Protein AF-0000000087191090 (afdb_homodimer)

Nearest PDB structures (foldseek):
  3u5w-assembly1_A-2  TM=8.317E-01  e=1.109E-07  Brucella abortus 2308
  3u0i-assembly1_A-2  TM=8.100E-01  e=1.633E-07  Brucella abortus 2308
  4ybn-assembly1_B  TM=7.519E-01  e=2.452E-06  Mycolicibacterium smegmatis MC2 155
  2fur-assembly1_B  TM=7.095E-01  e=5.620E-06  Thermoplasma acidophilum
  5bnc-assembly1_B  TM=7.449E-01  e=1.267E-03  Mycolicibacterium smegmatis MC2 155

Foldseek 3Di:
DFKDKDWDDQVVLVVVVQPFQKKKKWDDAPNDIDIDIFGWHQDPQWTKTFADDPPSVVVQQCVQHKIKIKDWDADPVQRWTKMKMFIFTKHWDDPPVVVVVRCVVDDTPDDDCRPTMMIGHRPDMIMMTIDDPDD/DFKDKDWDPQVVLVVVVQPFQKKKKWDDAPNDIDIDIFGWHQDPQWTKGFADDPPSVVVQQCVQHKIKIKDWDADPVQRWTKMKMFIFTKHWDDPPVVVVVRCVVDDTPDDDCRPTMMIGHRPDMIMMTIDDPDD

Structure (mmCIF, N/CA/C/O backbone):
data_AF-0000000087191090-model_v1
#
loop_
_entity.id
_entity.type
_entity.pdbx_description
1 polymer "Pyridoxamine 5'-phos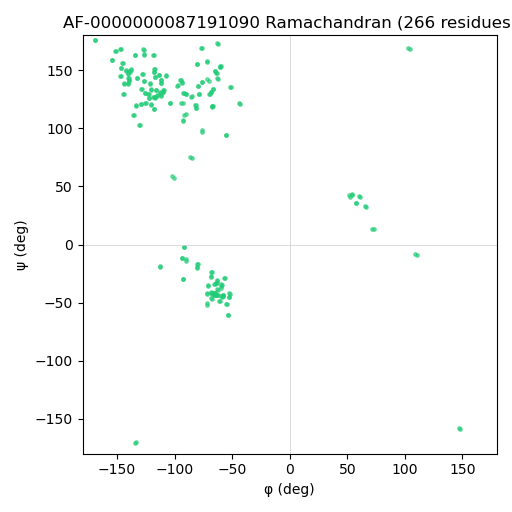phate oxidase family protein"
#
loop_
_atom_site.group_PDB
_atom_site.id
_atom_site.type_symbol
_atom_site.label_atom_id
_atom_site.label_alt_id
_atom_site.label_comp_id
_atom_site.label_asym_id
_atom_site.label_entity_id
_atom_site.label_seq_id
_atom_site.pdbx_PDB_ins_code
_atom_site.Cartn_x
_atom_site.Cartn_y
_atom_site.Cartn_z
_atom_site.occupancy
_atom_site.B_iso_or_equiv
_atom_site.auth_seq_id
_atom_site.auth_comp_id
_atom_site.auth_asym_id
_atom_site.auth_atom_id
_atom_site.pdbx_PDB_model_num
ATOM 1 N N . MET A 1 1 ? 13.25 8.172 22.516 1 76.19 1 MET A N 1
ATOM 2 C CA . MET A 1 1 ? 13.867 8.672 21.297 1 76.19 1 MET A CA 1
ATOM 3 C C . MET A 1 1 ? 13.039 8.289 20.078 1 76.19 1 MET A C 1
ATOM 5 O O . MET A 1 1 ? 12.383 7.246 20.062 1 76.19 1 MET A O 1
ATOM 9 N N . ALA A 1 2 ? 13.141 9.164 19.047 1 80.81 2 ALA A N 1
ATOM 10 C CA . ALA A 1 2 ? 12.375 8.875 17.828 1 80.81 2 ALA A CA 1
ATOM 11 C C . ALA A 1 2 ? 12.977 7.699 17.078 1 80.81 2 ALA A C 1
ATOM 13 O O . ALA A 1 2 ? 14.195 7.531 17.031 1 80.81 2 ALA A O 1
ATOM 14 N N . PRO A 1 3 ? 12.203 6.918 16.547 1 88.19 3 PRO A N 1
ATOM 15 C CA . PRO A 1 3 ? 12.703 5.773 15.789 1 88.19 3 PRO A CA 1
ATOM 16 C C . PRO A 1 3 ? 13.57 6.191 14.594 1 88.19 3 PRO A C 1
ATOM 18 O O . PRO A 1 3 ? 13.445 7.316 14.109 1 88.19 3 PRO A O 1
ATOM 21 N N . ILE A 1 4 ? 14.445 5.289 14.273 1 89.62 4 ILE A N 1
ATOM 22 C CA . ILE A 1 4 ? 15.258 5.488 13.078 1 89.62 4 ILE A CA 1
ATOM 23 C C . ILE A 1 4 ? 14.984 4.371 12.07 1 89.62 4 ILE A C 1
ATOM 25 O O . ILE A 1 4 ? 14.438 3.326 12.43 1 89.62 4 ILE A O 1
ATOM 29 N N . THR A 1 5 ? 15.391 4.621 10.828 1 92.94 5 THR A N 1
ATOM 30 C CA . THR A 1 5 ? 15.242 3.615 9.781 1 92.94 5 THR A CA 1
ATOM 31 C C . THR A 1 5 ? 16.609 3.09 9.344 1 92.94 5 THR A C 1
ATOM 33 O O . THR A 1 5 ? 17.578 3.854 9.25 1 92.94 5 THR A O 1
ATOM 36 N N . GLU A 1 6 ? 16.641 1.821 9.148 1 95.56 6 GLU A N 1
ATOM 37 C CA . GLU A 1 6 ? 17.844 1.167 8.641 1 95.56 6 GLU A CA 1
ATOM 38 C C . GLU A 1 6 ? 17.547 0.339 7.398 1 95.56 6 GLU A C 1
ATOM 40 O O . GLU A 1 6 ? 16.609 -0.459 7.391 1 95.56 6 GLU A O 1
ATOM 45 N N . PRO A 1 7 ? 18.406 0.599 6.379 1 97.31 7 PRO A N 1
ATOM 46 C CA . PRO A 1 7 ? 18.188 -0.213 5.184 1 97.31 7 PRO A CA 1
ATOM 47 C C . PRO A 1 7 ? 18.391 -1.704 5.43 1 97.31 7 PRO A C 1
ATOM 49 O O . PRO A 1 7 ? 19.281 -2.084 6.203 1 97.31 7 PRO A O 1
ATOM 52 N N . LEU A 1 8 ? 17.594 -2.477 4.812 1 98.31 8 LEU A N 1
ATOM 53 C CA . LEU A 1 8 ? 17.75 -3.926 4.863 1 98.31 8 LEU A CA 1
ATOM 54 C C . LEU A 1 8 ? 18.5 -4.438 3.637 1 98.31 8 LEU A C 1
ATOM 56 O O . LEU A 1 8 ? 18.219 -4.016 2.512 1 98.31 8 LEU A O 1
ATOM 60 N N . PRO A 1 9 ? 19.438 -5.375 3.875 1 98.19 9 PRO A N 1
ATOM 61 C CA . PRO A 1 9 ? 19.984 -6.055 2.701 1 98.19 9 PRO A CA 1
ATOM 62 C C . PRO A 1 9 ? 18.922 -6.809 1.902 1 98.19 9 PRO A C 1
ATOM 64 O O . PRO A 1 9 ? 17.953 -7.305 2.475 1 98.19 9 PRO A O 1
ATOM 67 N N . ARG A 1 10 ? 19.219 -6.945 0.618 1 98.06 10 ARG A N 1
ATOM 68 C CA . ARG A 1 10 ? 18.266 -7.559 -0.3 1 98.06 10 ARG A CA 1
ATOM 69 C C . ARG A 1 10 ? 17.812 -8.922 0.215 1 98.06 10 ARG A C 1
ATOM 71 O O . ARG A 1 10 ? 16.625 -9.219 0.228 1 98.06 10 ARG A O 1
ATOM 78 N N . GLN A 1 11 ? 18.719 -9.75 0.673 1 97.75 11 GLN A N 1
ATOM 79 C CA . GLN A 1 11 ? 18.391 -11.109 1.11 1 97.75 11 GLN A CA 1
ATOM 80 C C . GLN A 1 11 ? 17.484 -11.078 2.334 1 97.75 11 GLN A C 1
ATOM 82 O O . GLN A 1 11 ? 16.531 -11.859 2.42 1 97.75 11 GLN A O 1
ATOM 87 N N . GLU A 1 12 ? 17.781 -10.227 3.244 1 98.38 12 GLU A N 1
ATOM 88 C CA . GLU A 1 12 ? 16.938 -10.094 4.43 1 98.38 12 GLU A CA 1
ATOM 89 C C . GLU A 1 12 ? 15.555 -9.555 4.066 1 98.38 12 GLU A C 1
ATOM 91 O O . GLU A 1 12 ? 14.539 -10.023 4.594 1 98.38 12 GLU A O 1
ATOM 96 N N . ALA A 1 13 ? 15.531 -8.555 3.162 1 98.69 13 ALA A N 1
ATOM 97 C CA . ALA A 1 13 ? 14.266 -7.992 2.697 1 98.69 13 ALA A CA 1
ATOM 98 C C . ALA A 1 13 ? 13.383 -9.07 2.076 1 98.69 13 ALA A C 1
ATOM 100 O O . ALA A 1 13 ? 12.195 -9.172 2.396 1 98.69 13 ALA A O 1
ATOM 101 N N . LEU A 1 14 ? 13.977 -9.906 1.283 1 98.56 14 LEU A N 1
ATOM 102 C CA . LEU A 1 14 ? 13.219 -10.945 0.598 1 98.56 14 LEU A CA 1
ATOM 103 C C . LEU A 1 14 ? 12.758 -12.016 1.58 1 98.56 14 LEU A C 1
ATOM 105 O O . LEU A 1 14 ? 11.688 -12.594 1.416 1 98.56 14 LEU A O 1
ATOM 109 N N . ALA A 1 15 ? 13.57 -12.328 2.598 1 98.5 15 ALA A N 1
ATOM 110 C CA . ALA A 1 15 ? 13.164 -13.281 3.627 1 98.5 15 ALA A CA 1
ATOM 111 C C . ALA A 1 15 ? 11.945 -12.773 4.395 1 98.5 15 ALA A C 1
ATOM 113 O O . ALA A 1 15 ? 11.023 -13.539 4.684 1 98.5 15 ALA A O 1
ATOM 114 N N . LEU A 1 16 ? 11.953 -11.5 4.738 1 98.62 16 LEU A N 1
ATOM 115 C CA . LEU A 1 16 ? 10.82 -10.891 5.422 1 98.62 16 LEU A CA 1
ATOM 116 C C . LEU A 1 16 ? 9.578 -10.906 4.539 1 98.62 16 LEU A C 1
ATOM 118 O O . LEU A 1 16 ? 8.484 -11.242 5.004 1 98.62 16 LEU A O 1
ATOM 122 N N . LEU A 1 17 ? 9.766 -10.562 3.262 1 98.56 17 LEU A N 1
ATOM 123 C CA . LEU A 1 17 ? 8.664 -10.609 2.312 1 98.56 17 LEU A CA 1
ATOM 124 C C . LEU A 1 17 ? 8.086 -12.023 2.219 1 98.56 17 LEU A C 1
ATOM 126 O O . LEU A 1 17 ? 6.863 -12.195 2.199 1 98.56 17 LEU A O 1
ATOM 130 N N . LYS A 1 18 ? 8.945 -12.969 2.139 1 97.88 18 LYS A N 1
ATOM 131 C CA . LYS A 1 18 ? 8.523 -14.359 2.049 1 97.88 18 LYS A CA 1
ATOM 132 C C . LYS A 1 18 ? 7.688 -14.766 3.26 1 97.88 18 LYS A C 1
ATOM 134 O O . LYS A 1 18 ? 6.742 -15.547 3.137 1 97.88 18 LYS A O 1
ATOM 139 N N . GLY A 1 19 ? 8 -14.234 4.344 1 97.31 19 GLY A N 1
ATOM 140 C CA . GLY A 1 19 ? 7.301 -14.57 5.574 1 97.31 19 GLY A CA 1
ATOM 141 C C . GLY A 1 19 ? 5.977 -13.844 5.727 1 97.31 19 GLY A C 1
ATOM 142 O O . GLY A 1 19 ? 5.125 -14.258 6.516 1 97.31 19 GLY A O 1
ATOM 143 N N . ALA A 1 20 ? 5.852 -12.773 4.992 1 96.62 20 ALA A N 1
ATOM 144 C CA . ALA A 1 20 ? 4.602 -12.023 5.047 1 96.62 20 ALA A CA 1
ATOM 145 C C . ALA A 1 20 ? 3.5 -12.734 4.262 1 96.62 20 ALA A C 1
ATOM 147 O O . ALA A 1 20 ? 3.758 -13.312 3.203 1 96.62 20 ALA A O 1
ATOM 148 N N . GLN A 1 21 ? 2.268 -12.773 4.738 1 93.56 21 GLN A N 1
ATOM 149 C CA . GLN A 1 21 ? 1.174 -13.461 4.055 1 93.56 21 GLN A CA 1
ATOM 150 C C . GLN A 1 21 ? 0.41 -12.508 3.143 1 93.56 21 GLN A C 1
ATOM 152 O O . GLN A 1 21 ? -0.172 -12.93 2.141 1 93.56 21 GLN A O 1
ATOM 157 N N . ILE A 1 22 ? 0.388 -11.25 3.525 1 96.94 22 ILE A N 1
ATOM 158 C CA . ILE A 1 22 ? -0.34 -10.234 2.768 1 96.94 22 ILE A CA 1
ATOM 159 C C . ILE A 1 22 ? 0.595 -9.078 2.428 1 96.94 22 ILE A C 1
ATOM 161 O O . ILE A 1 22 ? 1.49 -8.742 3.207 1 96.94 22 ILE A O 1
ATOM 165 N N . GLY A 1 23 ? 0.478 -8.539 1.265 1 98 23 GLY A N 1
ATOM 166 C CA . GLY A 1 23 ? 1.072 -7.289 0.823 1 98 23 GLY A CA 1
ATOM 167 C C . GLY A 1 23 ? 0.097 -6.395 0.082 1 98 23 GLY A C 1
ATOM 168 O O . GLY A 1 23 ? -1.116 -6.605 0.141 1 98 23 GLY A O 1
ATOM 169 N N . ARG A 1 24 ? 0.595 -5.395 -0.473 1 98.5 24 ARG A N 1
ATOM 170 C CA . ARG A 1 24 ? -0.19 -4.465 -1.279 1 98.5 24 ARG A CA 1
ATOM 171 C C . ARG A 1 24 ? 0.406 -4.312 -2.676 1 98.5 24 ARG A C 1
ATOM 173 O O . ARG A 1 24 ? 1.569 -3.934 -2.822 1 98.5 24 ARG A O 1
ATOM 180 N N . LEU A 1 25 ? -0.41 -4.617 -3.588 1 98.75 25 LEU A N 1
ATOM 181 C CA . LEU A 1 25 ? -0.056 -4.492 -5 1 98.75 25 LEU A CA 1
ATOM 182 C C . LEU A 1 25 ? -0.415 -3.109 -5.527 1 98.75 25 LEU A C 1
ATOM 184 O O . LEU A 1 25 ? -1.535 -2.635 -5.328 1 98.75 25 LEU A O 1
ATOM 188 N N . VAL A 1 26 ? 0.547 -2.479 -6.172 1 98.81 26 VAL A N 1
ATOM 189 C CA . VAL A 1 26 ? 0.37 -1.141 -6.727 1 98.81 26 VAL A CA 1
ATOM 190 C C . VAL A 1 26 ? 0.553 -1.182 -8.242 1 98.81 26 VAL A C 1
ATOM 192 O O . VAL A 1 26 ? 1.563 -1.687 -8.734 1 98.81 26 VAL A O 1
ATOM 195 N N . PHE A 1 27 ? -0.388 -0.681 -8.938 1 98 27 PHE A N 1
ATOM 196 C CA . PHE A 1 27 ? -0.335 -0.625 -10.398 1 98 27 PHE A CA 1
ATOM 197 C C . PHE A 1 27 ? -1.145 0.555 -10.922 1 98 27 PHE A C 1
ATOM 199 O O . PHE A 1 27 ? -1.827 1.237 -10.156 1 98 27 PHE A O 1
ATOM 206 N N . SER A 1 28 ? -0.952 0.855 -12.148 1 96.5 28 SER A N 1
ATOM 207 C CA . SER A 1 28 ? -1.739 1.897 -12.805 1 96.5 28 SER A CA 1
ATOM 208 C C . SER A 1 28 ? -2.965 1.312 -13.492 1 96.5 28 SER A C 1
ATOM 210 O O . SER A 1 28 ? -2.877 0.271 -14.148 1 96.5 28 SER A O 1
ATOM 212 N N . HIS A 1 29 ? -4.062 1.935 -13.203 1 93.88 29 HIS A N 1
ATOM 213 C CA . HIS A 1 29 ? -5.316 1.567 -13.852 1 93.88 29 HIS A CA 1
ATOM 214 C C . HIS A 1 29 ? -6.074 2.803 -14.328 1 93.88 29 HIS A C 1
ATOM 216 O O . HIS A 1 29 ? -6.441 3.658 -13.516 1 93.88 29 HIS A O 1
ATOM 222 N N . GLN A 1 30 ? -6.289 2.854 -15.641 1 93.31 30 GLN A N 1
ATOM 223 C CA . GLN A 1 30 ? -6.961 3.994 -16.25 1 93.31 30 GLN A CA 1
ATOM 224 C C . GLN A 1 30 ? -6.297 5.309 -15.852 1 93.31 30 GLN A C 1
ATOM 226 O O . GLN A 1 30 ? -6.977 6.25 -15.438 1 93.31 30 GLN A O 1
ATOM 231 N N . ALA A 1 31 ? -4.996 5.332 -15.82 1 91.38 31 ALA A N 1
ATOM 232 C CA . ALA A 1 31 ? -4.141 6.496 -15.602 1 91.38 31 ALA A CA 1
ATOM 233 C C . ALA A 1 31 ? -4.191 6.941 -14.141 1 91.38 31 ALA A C 1
ATOM 235 O O . ALA A 1 31 ? -3.766 8.047 -13.812 1 91.38 31 ALA A O 1
ATOM 236 N N . LEU A 1 32 ? -4.734 6.109 -13.281 1 95 32 LEU A N 1
ATOM 237 C CA . LEU A 1 32 ? -4.773 6.383 -11.852 1 95 32 LEU A CA 1
ATOM 238 C C . LEU A 1 32 ? -3.99 5.336 -11.07 1 95 32 LEU A C 1
ATOM 240 O O . LEU A 1 32 ? -3.865 4.191 -11.516 1 95 32 LEU A O 1
ATOM 244 N N . PRO A 1 33 ? -3.396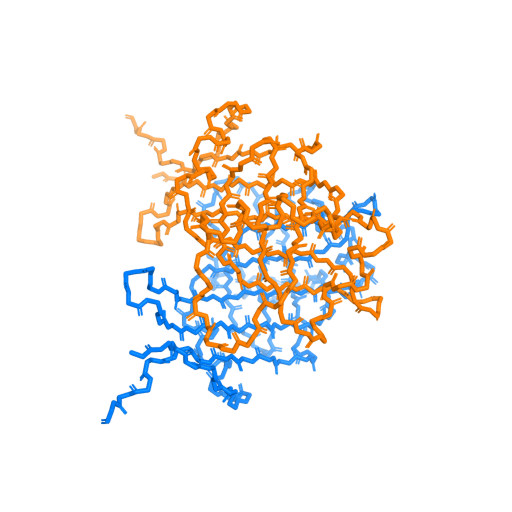 5.789 -9.914 1 97.44 33 PRO A N 1
ATOM 245 C CA . PRO A 1 33 ? -2.789 4.762 -9.07 1 97.44 33 PRO A CA 1
ATOM 246 C C . PRO A 1 33 ? -3.824 3.836 -8.438 1 97.44 33 PRO A C 1
ATOM 248 O O . PRO A 1 33 ? -4.863 4.297 -7.961 1 97.44 33 PRO A O 1
ATOM 251 N N . ALA A 1 34 ? -3.613 2.588 -8.539 1 97 34 ALA A N 1
ATOM 252 C CA . ALA A 1 34 ? -4.434 1.572 -7.887 1 97 34 ALA A CA 1
ATOM 253 C C . ALA A 1 34 ? -3.619 0.774 -6.875 1 97 34 ALA A C 1
ATOM 255 O O . ALA A 1 34 ? -2.42 0.553 -7.07 1 97 34 ALA A O 1
ATOM 256 N N . ILE A 1 35 ? -4.227 0.403 -5.809 1 98.38 35 ILE A N 1
ATOM 257 C CA . ILE A 1 35 ? -3.6 -0.397 -4.762 1 98.38 35 ILE A CA 1
ATOM 258 C C . ILE A 1 35 ? -4.598 -1.424 -4.23 1 98.38 35 ILE A C 1
ATOM 260 O O . ILE A 1 35 ? -5.773 -1.113 -4.039 1 98.38 35 ILE A O 1
ATOM 264 N N . ARG A 1 36 ? -4.102 -2.629 -4 1 95.75 36 ARG A N 1
ATOM 265 C CA . ARG A 1 36 ? -4.938 -3.715 -3.496 1 95.75 36 ARG A CA 1
ATOM 266 C C . ARG A 1 36 ? -4.152 -4.609 -2.541 1 95.75 36 ARG A C 1
ATOM 268 O O . ARG A 1 36 ? -3.061 -5.074 -2.875 1 95.75 36 ARG A O 1
ATOM 275 N N . PRO A 1 37 ? -4.742 -4.844 -1.368 1 96.88 37 PRO A N 1
ATOM 276 C CA . PRO A 1 37 ? -4.176 -5.93 -0.569 1 96.88 37 PRO A CA 1
ATOM 277 C C . PRO A 1 37 ? -4.375 -7.301 -1.211 1 96.88 37 PRO A C 1
ATOM 279 O O . PRO A 1 37 ? -5.465 -7.602 -1.701 1 96.88 37 PRO A O 1
ATOM 282 N N . VAL A 1 38 ? -3.377 -8.078 -1.251 1 96.44 38 VAL A N 1
ATOM 283 C CA . VAL A 1 38 ? -3.471 -9.422 -1.812 1 96.44 38 VAL A CA 1
ATOM 284 C C . VAL A 1 38 ? -2.525 -10.359 -1.062 1 96.44 38 VAL A C 1
ATOM 286 O O . VAL A 1 38 ? -1.462 -9.938 -0.601 1 96.44 38 VAL A O 1
ATOM 289 N N . ASN A 1 39 ? -2.959 -11.602 -0.901 1 96.75 39 ASN A N 1
ATOM 290 C CA . ASN A 1 39 ? -1.995 -12.578 -0.406 1 96.75 39 ASN A CA 1
ATOM 291 C C . ASN A 1 39 ? -1.088 -13.086 -1.523 1 96.75 39 ASN A C 1
ATOM 293 O O . ASN A 1 39 ? -1.449 -13.023 -2.699 1 96.75 39 ASN A O 1
ATOM 297 N N . HIS A 1 40 ? 0.028 -13.516 -1.117 1 98.12 40 HIS A N 1
ATOM 298 C CA . HIS A 1 40 ? 1.05 -13.875 -2.092 1 98.12 40 HIS A CA 1
ATOM 299 C C . HIS A 1 40 ? 1.899 -15.039 -1.592 1 98.12 40 HIS A C 1
ATOM 301 O O . HIS A 1 40 ? 1.829 -15.406 -0.416 1 98.12 40 HIS A O 1
ATOM 307 N N . VAL A 1 41 ? 2.691 -15.609 -2.49 1 98 41 VAL A N 1
ATOM 308 C CA . VAL A 1 41 ? 3.832 -16.453 -2.158 1 98 41 VAL A CA 1
ATOM 309 C C . VAL A 1 41 ? 5.047 -16.031 -2.979 1 98 41 VAL A C 1
ATOM 311 O O . VAL A 1 41 ? 4.902 -15.484 -4.078 1 98 41 VAL A O 1
ATOM 314 N N . LEU A 1 42 ? 6.188 -16.078 -2.41 1 98.25 42 LEU A N 1
ATOM 315 C CA . LEU A 1 42 ? 7.445 -15.93 -3.135 1 98.25 42 LEU A CA 1
ATOM 316 C C . LEU A 1 42 ? 7.973 -17.281 -3.605 1 98.25 42 LEU A C 1
ATOM 318 O O . LEU A 1 42 ? 8.336 -18.125 -2.787 1 98.25 42 LEU A O 1
ATOM 322 N N . MET A 1 43 ? 7.965 -17.469 -4.902 1 96.94 43 MET A N 1
ATOM 323 C CA . MET A 1 43 ? 8.391 -18.719 -5.52 1 96.94 43 MET A CA 1
ATOM 324 C C . MET A 1 43 ? 9.102 -18.453 -6.84 1 96.94 43 MET A C 1
ATOM 326 O O . MET A 1 43 ? 8.672 -17.609 -7.629 1 96.94 43 MET A O 1
ATOM 330 N N . ASP A 1 44 ? 10.242 -19.219 -7.105 1 96.75 44 ASP A N 1
ATOM 331 C CA . ASP A 1 44 ? 10.984 -19.109 -8.359 1 96.75 44 ASP A CA 1
ATOM 332 C C . ASP A 1 44 ? 11.453 -17.672 -8.594 1 96.75 44 ASP A C 1
ATOM 334 O O . ASP A 1 44 ? 11.336 -17.156 -9.703 1 96.75 44 ASP A O 1
ATOM 338 N N . ASP A 1 45 ? 11.812 -17 -7.562 1 97.06 45 ASP A N 1
ATOM 339 C CA . ASP A 1 45 ? 12.336 -15.633 -7.594 1 97.06 45 ASP A CA 1
ATOM 340 C C . ASP A 1 45 ? 11.305 -14.672 -8.188 1 97.06 45 ASP A C 1
ATOM 342 O O . ASP A 1 45 ? 11.641 -13.85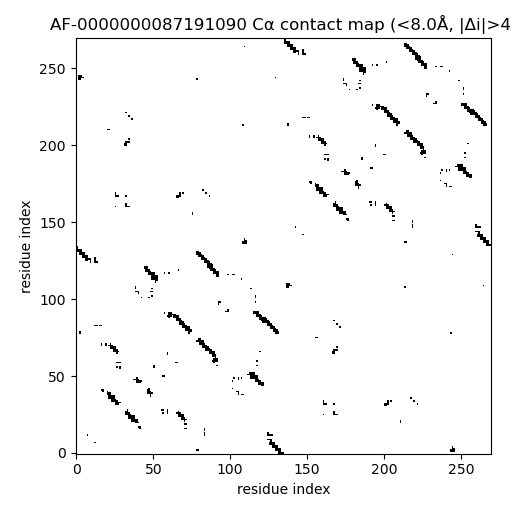2 -9.055 1 97.06 45 ASP A O 1
ATOM 346 N N . ARG A 1 46 ? 10.086 -14.914 -7.77 1 98.5 46 ARG A N 1
ATOM 347 C CA . ARG A 1 46 ? 8.969 -14.062 -8.164 1 98.5 46 ARG A CA 1
ATOM 348 C C . ARG A 1 46 ? 7.934 -13.953 -7.051 1 98.5 46 ARG A C 1
ATOM 350 O O . ARG A 1 46 ? 7.844 -14.836 -6.195 1 98.5 46 ARG A O 1
ATOM 357 N N . ILE A 1 47 ? 7.277 -12.859 -7.074 1 98.88 47 ILE A N 1
ATOM 358 C CA . ILE A 1 47 ? 6.055 -12.773 -6.285 1 98.88 47 ILE A CA 1
ATOM 359 C C . ILE A 1 47 ? 4.883 -13.328 -7.09 1 98.88 47 ILE A C 1
ATOM 361 O O . ILE A 1 47 ? 4.648 -12.922 -8.227 1 98.88 47 ILE A O 1
ATOM 365 N N . ILE A 1 48 ? 4.176 -14.258 -6.488 1 98.69 48 ILE A N 1
ATOM 366 C CA . ILE A 1 48 ? 3.021 -14.867 -7.145 1 98.69 48 ILE A CA 1
ATOM 367 C C . ILE A 1 48 ? 1.739 -14.414 -6.453 1 98.69 48 ILE A C 1
ATOM 369 O O . ILE A 1 48 ? 1.629 -14.484 -5.227 1 98.69 48 ILE A O 1
ATOM 373 N N . ILE A 1 49 ? 0.754 -13.961 -7.309 1 98.25 49 ILE A N 1
ATOM 374 C CA . ILE A 1 49 ? -0.574 -13.609 -6.812 1 98.25 49 ILE A CA 1
ATOM 375 C C . ILE A 1 49 ? -1.64 -14.219 -7.723 1 98.25 49 ILE A C 1
ATOM 377 O O . ILE A 1 49 ? -1.339 -14.664 -8.836 1 98.25 49 ILE A O 1
ATOM 381 N N . ARG A 1 50 ? -2.822 -14.242 -7.156 1 97.19 50 ARG A N 1
ATOM 382 C CA . ARG A 1 50 ? -3.949 -14.711 -7.957 1 97.19 50 ARG A CA 1
ATOM 383 C C . ARG A 1 50 ? -4.988 -13.609 -8.133 1 97.19 50 ARG A C 1
ATOM 385 O O . ARG A 1 50 ? -5.094 -12.703 -7.301 1 97.19 50 ARG A O 1
ATOM 392 N N . ALA A 1 51 ? -5.691 -13.664 -9.227 1 96.12 51 ALA A N 1
ATOM 393 C CA . ALA A 1 51 ? -6.684 -12.641 -9.555 1 96.12 51 ALA A CA 1
ATOM 394 C C . ALA A 1 51 ? -7.926 -13.266 -10.18 1 96.12 51 ALA A C 1
ATOM 396 O O . ALA A 1 51 ? -7.84 -14.305 -10.844 1 96.12 51 ALA A O 1
ATOM 397 N N . HIS A 1 52 ? -9.062 -12.648 -9.898 1 94.25 52 HIS A N 1
ATOM 398 C CA . HIS A 1 52 ? -10.289 -13.062 -10.57 1 94.25 52 HIS A CA 1
ATOM 399 C C . HIS A 1 52 ? -10.336 -12.539 -12 1 94.25 52 HIS A C 1
ATOM 401 O O . HIS A 1 52 ? -9.586 -11.625 -12.359 1 94.25 52 HIS A O 1
ATOM 407 N N . THR A 1 53 ? -11.406 -13.188 -12.609 1 92.5 53 THR A N 1
ATOM 408 C CA . THR A 1 53 ? -11.648 -12.719 -13.969 1 92.5 53 THR A CA 1
ATOM 409 C C . THR A 1 53 ? -12.141 -11.273 -13.961 1 92.5 53 THR A C 1
ATOM 411 O O . THR A 1 53 ? -13.031 -10.922 -13.188 1 92.5 53 THR A O 1
ATOM 414 N N . GLY A 1 54 ? -11.57 -10.328 -14.484 1 92.88 54 GLY A N 1
ATOM 415 C CA . GLY A 1 54 ? -11.984 -8.938 -14.555 1 92.88 54 GLY A CA 1
ATOM 416 C C . GLY A 1 54 ? -11.117 -8.016 -13.719 1 92.88 54 GLY A C 1
ATOM 417 O O . GLY A 1 54 ? -11.336 -6.805 -13.688 1 92.88 54 GLY A O 1
ATOM 418 N N . ALA A 1 55 ? -10.305 -8.711 -12.977 1 94.88 55 ALA A N 1
ATOM 419 C CA . ALA A 1 55 ? -9.43 -7.895 -12.141 1 94.88 55 ALA A CA 1
ATOM 420 C C . ALA A 1 55 ? -8.711 -6.832 -12.969 1 94.88 55 ALA A C 1
ATOM 422 O O . ALA A 1 55 ? -8.195 -7.121 -14.047 1 94.88 55 ALA A O 1
ATOM 423 N N . ALA A 1 56 ? -8.711 -5.621 -12.398 1 95.25 56 ALA A N 1
ATOM 424 C CA . ALA A 1 56 ? -8.078 -4.48 -13.055 1 95.25 56 ALA A CA 1
ATOM 425 C C . ALA A 1 56 ? -6.609 -4.773 -13.359 1 95.25 56 ALA A C 1
ATOM 427 O O . ALA A 1 56 ? -6.055 -4.258 -14.336 1 95.25 56 ALA A O 1
ATOM 428 N N . LEU A 1 57 ? -5.957 -5.621 -12.562 1 96.19 57 LEU A N 1
ATOM 429 C CA . LEU A 1 57 ? -4.539 -5.93 -12.68 1 96.19 57 LEU A CA 1
ATOM 430 C C . LEU A 1 57 ? -4.254 -6.711 -13.953 1 96.19 57 LEU A C 1
ATOM 432 O O . LEU A 1 57 ? -3.115 -6.754 -14.422 1 96.19 57 LEU A O 1
ATOM 436 N N . LEU A 1 58 ? -5.199 -7.41 -14.539 1 96.75 58 LEU A N 1
ATOM 437 C CA . LEU A 1 58 ? -4.938 -8.312 -15.656 1 96.75 58 LEU A CA 1
ATOM 438 C C . LEU A 1 58 ? -4.449 -7.547 -16.875 1 96.75 58 LEU A C 1
ATOM 440 O O . LEU A 1 58 ? -3.562 -8.016 -17.594 1 96.75 58 LEU A O 1
ATOM 444 N N . GLY A 1 59 ? -5.07 -6.395 -17.141 1 95.69 59 GLY A N 1
ATOM 445 C CA . GLY A 1 59 ? -4.582 -5.562 -18.234 1 95.69 59 GLY A CA 1
ATOM 446 C C . GLY A 1 59 ? -3.104 -5.246 -18.125 1 95.69 59 GLY A C 1
ATOM 447 O O . GLY A 1 59 ? -2.311 -5.648 -18.969 1 95.69 59 GLY A O 1
ATOM 448 N N . PRO A 1 60 ? -2.758 -4.598 -17.062 1 95.94 60 PRO A N 1
ATOM 449 C CA . PRO A 1 60 ? -1.336 -4.32 -16.844 1 95.94 60 PRO A CA 1
ATOM 450 C C . PRO A 1 60 ? -0.468 -5.574 -16.938 1 95.94 60 PRO A C 1
ATOM 452 O O . PRO A 1 60 ? 0.641 -5.52 -17.484 1 95.94 60 PRO A O 1
ATOM 455 N N . ALA A 1 61 ? -0.884 -6.672 -16.391 1 96.5 61 ALA A N 1
ATOM 456 C CA . ALA A 1 61 ? -0.106 -7.906 -16.422 1 96.5 61 ALA A CA 1
ATOM 457 C C . ALA A 1 61 ? 0.09 -8.406 -17.844 1 96.5 61 ALA A C 1
ATOM 459 O O . ALA A 1 61 ? 1.146 -8.945 -18.188 1 96.5 61 ALA A O 1
ATOM 460 N N . ARG A 1 62 ? -0.936 -8.266 -18.656 1 95.56 62 ARG A N 1
ATOM 461 C CA . ARG A 1 62 ? -0.828 -8.664 -20.062 1 95.56 62 ARG A CA 1
ATOM 462 C C . ARG A 1 62 ? 0.212 -7.824 -20.781 1 95.56 62 ARG A C 1
ATOM 464 O O . ARG A 1 62 ? 0.904 -8.32 -21.688 1 95.56 62 ARG A O 1
ATOM 471 N N . ASP A 1 63 ? 0.372 -6.629 -20.375 1 95.25 63 ASP A N 1
ATOM 472 C CA . ASP A 1 63 ? 1.258 -5.688 -21.047 1 95.25 63 ASP A CA 1
ATOM 473 C C . ASP A 1 63 ? 2.664 -5.73 -20.453 1 95.25 63 ASP A C 1
ATOM 475 O O . ASP A 1 63 ? 3.568 -5.047 -20.938 1 95.25 63 ASP A O 1
ATOM 479 N N . GLY A 1 64 ? 2.84 -6.512 -19.484 1 97.31 64 GLY A N 1
ATOM 480 C CA . GLY A 1 64 ? 4.125 -6.516 -18.797 1 97.31 64 GLY A CA 1
ATOM 481 C C . GLY A 1 64 ? 4.422 -5.223 -18.078 1 97.31 64 GLY A C 1
ATOM 482 O O . GLY A 1 64 ? 5.566 -4.762 -18.047 1 97.31 64 GLY A O 1
ATOM 483 N N . ALA A 1 65 ? 3.381 -4.605 -17.578 1 97.56 65 ALA A N 1
ATOM 484 C CA . ALA A 1 65 ? 3.541 -3.314 -16.922 1 97.56 65 ALA A CA 1
ATOM 485 C C . ALA A 1 65 ? 4.379 -3.449 -15.648 1 97.56 65 ALA A C 1
ATOM 487 O O . ALA A 1 65 ? 4.359 -4.496 -14.992 1 97.56 65 ALA A O 1
ATOM 488 N N . VAL A 1 66 ? 5.117 -2.344 -15.336 1 98.31 66 VAL A N 1
ATOM 489 C CA . VAL A 1 66 ? 5.863 -2.301 -14.086 1 98.31 66 VAL A CA 1
ATOM 490 C C . VAL A 1 66 ? 4.918 -1.982 -12.93 1 98.31 66 VAL A C 1
ATOM 492 O O . VAL A 1 66 ? 4.113 -1.049 -13.016 1 98.31 66 VAL A O 1
ATOM 495 N N . VAL A 1 67 ? 4.984 -2.801 -11.875 1 98.69 67 VAL A N 1
ATOM 496 C CA . VAL A 1 67 ? 4.156 -2.646 -10.688 1 98.69 67 VAL A CA 1
ATOM 497 C C . VAL A 1 67 ? 5.043 -2.6 -9.445 1 98.69 67 VAL A C 1
ATOM 499 O O . VAL A 1 67 ? 6.242 -2.879 -9.516 1 98.69 67 VAL A O 1
ATOM 502 N N . ALA A 1 68 ? 4.527 -2.145 -8.344 1 98.88 68 ALA A N 1
ATOM 503 C CA . ALA A 1 68 ? 5.172 -2.225 -7.035 1 98.88 68 ALA A CA 1
ATOM 504 C C . ALA A 1 68 ? 4.398 -3.148 -6.098 1 98.88 68 ALA A C 1
ATOM 506 O O . ALA A 1 68 ? 3.188 -3.322 -6.25 1 98.88 68 ALA A O 1
ATOM 507 N N . TYR A 1 69 ? 5.035 -3.826 -5.262 1 98.94 69 TYR A N 1
ATOM 508 C CA . TYR A 1 69 ? 4.48 -4.695 -4.23 1 98.94 69 TYR A CA 1
ATOM 509 C C . TYR A 1 69 ? 5.09 -4.383 -2.869 1 98.94 69 TYR A C 1
ATOM 511 O O . TYR A 1 69 ? 6.312 -4.418 -2.707 1 98.94 69 TYR A O 1
ATOM 519 N N . GLU A 1 70 ? 4.316 -4.027 -1.917 1 98.88 70 GLU A N 1
ATOM 520 C CA . GLU A 1 70 ? 4.777 -3.639 -0.588 1 98.88 70 GLU A CA 1
ATOM 521 C C . GLU A 1 70 ? 4.27 -4.605 0.477 1 98.88 70 GLU A C 1
ATOM 523 O O . GLU A 1 70 ? 3.107 -5.016 0.451 1 98.88 70 GLU A O 1
ATOM 528 N N . ALA A 1 71 ? 5.07 -5.051 1.339 1 98.69 71 ALA A N 1
ATOM 529 C CA . ALA A 1 71 ? 4.727 -5.789 2.551 1 98.69 71 ALA A CA 1
ATOM 530 C C . ALA A 1 71 ? 5.371 -5.156 3.779 1 98.69 71 ALA A C 1
ATOM 532 O O . ALA A 1 71 ? 6.465 -4.59 3.693 1 98.69 71 ALA A O 1
ATOM 533 N N . ASP A 1 72 ? 4.664 -5.238 4.902 1 98.19 72 ASP A N 1
ATOM 534 C CA . ASP A 1 72 ? 5.211 -4.652 6.121 1 98.19 72 ASP A CA 1
ATOM 535 C C . ASP A 1 72 ? 4.652 -5.344 7.359 1 98.19 72 ASP A C 1
ATOM 537 O O . ASP A 1 72 ? 3.705 -6.129 7.266 1 98.19 72 ASP A O 1
ATOM 541 N N . GLU A 1 73 ? 5.305 -5.238 8.398 1 97.38 73 GLU A N 1
ATOM 542 C CA . GLU A 1 73 ? 4.848 -5.477 9.766 1 97.38 73 GLU A CA 1
ATOM 543 C C . GLU A 1 73 ? 5.219 -4.316 10.68 1 97.38 73 GLU A C 1
ATOM 545 O O . GLU A 1 73 ? 6.379 -4.176 11.07 1 97.38 73 GLU A O 1
ATOM 550 N N . LEU A 1 74 ? 4.203 -3.49 10.969 1 96.12 74 LEU A N 1
ATOM 551 C CA . LEU A 1 74 ? 4.422 -2.262 11.719 1 96.12 74 LEU A CA 1
ATOM 552 C C . LEU A 1 74 ? 3.67 -2.293 13.047 1 96.12 74 LEU A C 1
ATOM 554 O O . LEU A 1 74 ? 2.492 -2.658 13.086 1 96.12 74 LEU A O 1
ATOM 558 N N . ASP A 1 75 ? 4.367 -2.068 14.102 1 95.06 75 ASP A N 1
ATOM 559 C CA . ASP A 1 75 ? 3.789 -1.973 15.438 1 95.06 75 ASP A CA 1
ATOM 560 C C . ASP A 1 75 ? 3.453 -0.524 15.789 1 95.06 75 ASP A C 1
ATOM 562 O O . ASP A 1 75 ? 4.344 0.271 16.094 1 95.06 75 ASP A O 1
ATOM 566 N N . ASN A 1 76 ? 2.201 -0.249 15.789 1 91.75 76 ASN A N 1
ATOM 567 C CA . ASN A 1 76 ? 1.746 1.124 15.984 1 91.75 76 ASN A CA 1
ATOM 568 C C . ASN A 1 76 ? 2.088 1.634 17.375 1 91.75 76 ASN A C 1
ATOM 570 O O . ASN A 1 76 ? 2.352 2.822 17.562 1 91.75 76 ASN A O 1
ATOM 574 N N . GLU A 1 77 ? 2.049 0.721 18.344 1 91.75 77 GLU A N 1
ATOM 575 C CA . GLU A 1 77 ? 2.318 1.127 19.734 1 91.75 77 GLU A CA 1
ATOM 576 C C . GLU A 1 77 ? 3.797 1.441 19.938 1 91.75 77 GLU A C 1
ATOM 578 O O . GLU A 1 77 ? 4.145 2.465 20.531 1 91.75 77 GLU A O 1
ATOM 583 N N . ARG A 1 78 ? 4.676 0.642 19.375 1 92.19 78 ARG A N 1
ATOM 584 C CA . ARG A 1 78 ? 6.109 0.806 19.578 1 92.19 78 ARG A CA 1
ATOM 585 C C . ARG A 1 78 ? 6.723 1.656 18.469 1 92.19 78 ARG A C 1
ATOM 587 O O . ARG A 1 78 ? 7.863 2.111 18.578 1 92.19 78 ARG A O 1
ATOM 594 N N . ARG A 1 79 ? 5.945 1.884 17.438 1 92.81 79 ARG A N 1
ATOM 595 C CA . ARG A 1 79 ? 6.426 2.605 16.25 1 92.81 79 ARG A CA 1
ATOM 596 C C . ARG A 1 79 ? 7.691 1.964 15.695 1 92.81 79 ARG A C 1
ATOM 598 O O . ARG A 1 79 ? 8.68 2.652 15.438 1 92.81 79 ARG A O 1
ATOM 605 N N . THR A 1 80 ? 7.668 0.629 15.648 1 95.19 80 THR A N 1
ATOM 606 C CA . THR A 1 80 ? 8.75 -0.181 15.102 1 95.19 80 THR A CA 1
ATOM 607 C C . THR A 1 80 ? 8.211 -1.144 14.039 1 95.19 80 THR A C 1
ATOM 609 O O . THR A 1 80 ? 7 -1.271 13.867 1 95.19 80 THR A O 1
ATOM 612 N N . GLY A 1 81 ? 9.133 -1.733 13.312 1 96.94 81 GLY A N 1
ATOM 613 C CA . GLY A 1 81 ? 8.734 -2.723 12.328 1 96.94 81 GLY A CA 1
ATOM 614 C C . GLY A 1 81 ? 9.641 -2.744 11.109 1 96.94 81 GLY A C 1
ATOM 615 O O . GLY A 1 81 ? 10.828 -2.449 11.211 1 96.94 81 GLY A O 1
ATOM 616 N N . TRP A 1 82 ? 9.109 -3.256 10.094 1 98.12 82 TRP A N 1
ATOM 617 C CA . TRP A 1 82 ? 9.836 -3.297 8.828 1 98.12 82 TRP A CA 1
ATOM 618 C C . TRP A 1 82 ? 8.883 -3.121 7.648 1 98.12 82 TRP A C 1
ATOM 620 O O . TRP A 1 82 ? 7.672 -3.324 7.785 1 98.12 82 TRP A O 1
ATOM 630 N N . SER A 1 83 ? 9.391 -2.68 6.559 1 98.12 83 SER A N 1
ATOM 631 C CA . SER A 1 83 ? 8.688 -2.641 5.277 1 98.12 83 SER A CA 1
ATOM 632 C C . SER A 1 83 ? 9.617 -3.029 4.129 1 98.12 83 SER A C 1
ATOM 634 O O . SER A 1 83 ? 10.812 -2.719 4.156 1 98.12 83 SER A O 1
ATOM 636 N N . VAL A 1 84 ? 9.109 -3.709 3.172 1 98.75 84 VAL A N 1
ATOM 637 C CA . VAL A 1 84 ? 9.805 -4.121 1.959 1 98.75 84 VAL A CA 1
ATOM 638 C C . VAL A 1 84 ? 8.984 -3.725 0.732 1 98.75 84 VAL A C 1
ATOM 640 O O . VAL A 1 84 ? 7.762 -3.889 0.715 1 98.75 84 VAL A O 1
ATOM 643 N N . VAL A 1 85 ? 9.633 -3.145 -0.253 1 98.75 85 VAL A N 1
ATOM 644 C CA . VAL A 1 85 ? 9 -2.809 -1.525 1 98.75 85 VAL A CA 1
ATOM 645 C C . VAL A 1 85 ? 9.758 -3.479 -2.67 1 98.75 85 VAL A C 1
ATOM 647 O O . VAL A 1 85 ? 10.984 -3.414 -2.73 1 98.75 85 VAL A O 1
ATOM 650 N N . VAL A 1 86 ? 9.039 -4.125 -3.469 1 98.88 86 VAL A N 1
ATOM 651 C CA . VAL A 1 86 ? 9.578 -4.719 -4.688 1 98.88 86 VAL A CA 1
ATOM 652 C C . VAL A 1 86 ? 8.945 -4.051 -5.91 1 98.88 86 VAL A C 1
ATOM 654 O O . VAL A 1 86 ? 7.723 -3.873 -5.965 1 98.88 86 VAL A O 1
ATOM 657 N N . THR A 1 87 ? 9.781 -3.619 -6.793 1 98.69 87 THR A N 1
ATOM 658 C CA . THR A 1 87 ? 9.336 -3.115 -8.086 1 98.69 87 THR A CA 1
ATOM 659 C C . THR A 1 87 ? 9.773 -4.051 -9.211 1 98.69 87 THR A C 1
ATOM 661 O O . THR A 1 87 ? 10.922 -4.508 -9.234 1 98.69 87 THR A O 1
ATOM 664 N N . GLY A 1 88 ? 8.805 -4.41 -10.016 1 98.69 88 GLY A N 1
ATOM 665 C CA . GLY A 1 88 ? 9.117 -5.309 -11.117 1 98.69 88 GLY A CA 1
ATOM 666 C C . GLY A 1 88 ? 7.984 -5.449 -12.117 1 98.69 88 GLY A C 1
ATOM 667 O O . GLY A 1 88 ? 6.902 -4.891 -11.914 1 98.69 88 GLY A O 1
ATOM 668 N N . ALA A 1 89 ? 8.219 -6.172 -13.18 1 98.75 89 ALA A N 1
ATOM 669 C CA . ALA A 1 89 ? 7.219 -6.383 -14.227 1 98.75 89 ALA A CA 1
ATOM 670 C C . ALA A 1 89 ? 6.215 -7.457 -13.82 1 98.75 89 ALA A C 1
ATOM 672 O O . ALA A 1 89 ? 6.594 -8.484 -13.258 1 98.75 89 ALA A O 1
ATOM 673 N N . ALA A 1 90 ? 5.016 -7.164 -14.078 1 98.75 90 ALA A N 1
ATOM 674 C CA . ALA A 1 90 ? 3.957 -8.156 -13.883 1 98.75 90 ALA A CA 1
ATOM 675 C C . ALA A 1 90 ? 3.67 -8.914 -15.172 1 98.75 90 ALA A C 1
ATOM 677 O O . ALA A 1 90 ? 3.611 -8.32 -16.25 1 98.75 90 ALA A O 1
ATOM 678 N N . HIS A 1 91 ? 3.457 -10.219 -15.039 1 98.5 91 HIS A N 1
ATOM 679 C CA . HIS A 1 91 ? 3.141 -11.055 -16.188 1 98.5 91 HIS A CA 1
ATOM 680 C C . HIS A 1 91 ? 2.066 -12.086 -15.852 1 98.5 91 HIS A C 1
ATOM 682 O O . HIS A 1 91 ? 2.074 -12.656 -14.758 1 98.5 91 HIS A O 1
ATOM 688 N N . LEU A 1 92 ? 1.195 -12.281 -16.812 1 98.12 92 LEU A N 1
ATOM 689 C CA . LEU A 1 92 ? 0.283 -13.414 -16.688 1 98.12 92 LEU A CA 1
ATOM 690 C C . LEU A 1 92 ? 1.028 -14.734 -16.844 1 98.12 92 LEU A C 1
ATOM 692 O O . LEU A 1 92 ? 1.831 -14.891 -17.781 1 98.12 92 LEU A O 1
ATOM 696 N N . VAL A 1 93 ? 0.814 -15.602 -15.93 1 97.94 93 VAL A N 1
ATOM 697 C CA . VAL A 1 93 ? 1.372 -16.938 -16.062 1 97.94 93 VAL A CA 1
ATOM 698 C C . VAL A 1 93 ? 0.483 -17.781 -16.969 1 97.94 93 VAL A C 1
ATOM 700 O O . VAL A 1 93 ? -0.662 -18.094 -16.625 1 97.94 93 VAL A O 1
ATOM 703 N N . THR A 1 94 ? 1.01 -18.234 -18.109 1 96.69 94 THR A N 1
ATOM 704 C CA . THR A 1 94 ? 0.165 -18.906 -19.094 1 96.69 94 THR A CA 1
ATOM 705 C C . THR A 1 94 ? 0.535 -20.375 -19.203 1 96.69 94 THR A C 1
ATOM 707 O O . THR A 1 94 ? -0.257 -21.188 -19.703 1 96.69 94 THR A O 1
ATOM 710 N N . ASP A 1 95 ? 1.739 -20.734 -18.75 1 97.25 95 ASP A N 1
ATOM 711 C CA . ASP A 1 95 ? 2.133 -22.141 -18.75 1 97.25 95 ASP A CA 1
ATOM 712 C C . ASP A 1 95 ? 1.282 -22.953 -17.766 1 97.25 95 ASP A C 1
ATOM 714 O O . ASP A 1 95 ? 1.281 -22.672 -16.578 1 97.25 95 ASP A O 1
ATOM 718 N N . PRO A 1 96 ? 0.559 -23.922 -18.266 1 96.75 96 PRO A N 1
ATOM 719 C CA . PRO A 1 96 ? -0.372 -24.656 -17.406 1 96.75 96 PRO A CA 1
ATOM 720 C C . PRO A 1 96 ? 0.326 -25.359 -16.234 1 96.75 96 PRO A C 1
ATOM 722 O O . PRO A 1 96 ? -0.237 -25.453 -15.141 1 96.75 96 PRO A O 1
ATOM 725 N N . ALA A 1 97 ? 1.498 -25.844 -16.484 1 97.38 97 ALA A N 1
ATOM 726 C CA . ALA A 1 97 ? 2.227 -26.516 -15.414 1 97.38 97 ALA A CA 1
ATOM 727 C C . ALA A 1 97 ? 2.604 -25.531 -14.312 1 97.38 97 ALA A C 1
ATOM 729 O O . ALA A 1 97 ? 2.482 -25.844 -13.125 1 97.38 97 ALA A O 1
ATOM 730 N N . LEU A 1 98 ? 3.057 -24.391 -14.695 1 96.88 98 LEU A N 1
ATOM 731 C CA . LEU A 1 98 ? 3.402 -23.359 -13.727 1 96.88 98 LEU A CA 1
ATOM 732 C C . LEU A 1 98 ? 2.158 -22.844 -13.016 1 96.88 98 LEU A C 1
ATOM 734 O O . LEU A 1 98 ? 2.186 -22.594 -11.805 1 96.88 98 LEU A O 1
ATOM 738 N N . GLN A 1 99 ? 1.137 -22.641 -13.75 1 96.88 99 GLN A N 1
ATOM 739 C CA . GLN A 1 99 ? -0.115 -22.219 -13.133 1 96.88 99 GLN A CA 1
ATOM 740 C C . GLN A 1 99 ? -0.543 -23.188 -12.031 1 96.88 99 GLN A C 1
ATOM 742 O O . GLN A 1 99 ? -0.867 -22.766 -10.914 1 96.88 99 GLN A O 1
ATOM 747 N N . SER A 1 100 ? -0.564 -24.438 -12.406 1 96.56 100 SER A N 1
ATOM 748 C CA . SER A 1 100 ? -0.967 -25.469 -11.445 1 96.56 100 SER A CA 1
ATOM 749 C C . SER A 1 100 ? -0.074 -25.453 -10.211 1 96.56 100 SER A C 1
ATOM 751 O O . SER A 1 100 ? -0.564 -25.516 -9.078 1 96.56 100 SER A O 1
ATOM 753 N N . ARG A 1 101 ? 1.199 -25.344 -10.438 1 97.56 101 ARG A N 1
ATOM 754 C CA . ARG A 1 101 ? 2.166 -25.312 -9.352 1 97.56 101 ARG A CA 1
ATOM 755 C C . ARG A 1 101 ? 1.919 -24.109 -8.438 1 97.56 101 ARG A C 1
ATOM 757 O O . ARG A 1 101 ? 1.881 -24.266 -7.211 1 97.56 101 ARG A O 1
ATOM 764 N N . TYR A 1 102 ? 1.768 -22.969 -8.945 1 97.38 102 TYR A N 1
ATOM 765 C CA . TYR A 1 102 ? 1.581 -21.75 -8.172 1 97.38 102 TYR A CA 1
ATOM 766 C C . TYR A 1 102 ? 0.232 -21.75 -7.461 1 97.38 102 TYR A C 1
ATOM 768 O O . TYR A 1 102 ? 0.122 -21.297 -6.32 1 97.38 102 TYR A O 1
ATOM 776 N N . GLN A 1 103 ? -0.794 -22.203 -8.156 1 95.06 103 GLN A N 1
ATOM 777 C CA . GLN A 1 103 ? -2.123 -22.25 -7.555 1 95.06 103 GLN A CA 1
ATOM 778 C C . GLN A 1 103 ? -2.154 -23.203 -6.359 1 95.06 103 GLN A C 1
ATOM 780 O O . GLN A 1 103 ? -2.873 -22.953 -5.391 1 95.06 103 GLN A O 1
ATOM 785 N N . ALA A 1 104 ? -1.404 -24.234 -6.402 1 96.12 104 ALA A N 1
ATOM 786 C CA . ALA A 1 104 ? -1.319 -25.172 -5.289 1 96.12 104 ALA A CA 1
ATOM 787 C C . ALA A 1 104 ? -0.627 -24.531 -4.086 1 96.12 104 ALA A C 1
ATOM 789 O O . ALA A 1 104 ? -0.884 -24.922 -2.943 1 96.12 104 ALA A O 1
ATOM 790 N N . ALA A 1 105 ? 0.238 -23.578 -4.332 1 96.44 105 ALA A N 1
ATOM 791 C CA . ALA A 1 105 ? 1.059 -22.984 -3.279 1 96.44 105 ALA A CA 1
ATOM 792 C C . ALA A 1 105 ? 0.36 -21.781 -2.654 1 96.44 105 ALA A C 1
ATOM 794 O O . ALA A 1 105 ? 0.781 -21.281 -1.605 1 96.44 105 ALA A O 1
ATOM 795 N N . LEU A 1 106 ? -0.709 -21.281 -3.273 1 95.06 106 LEU A N 1
ATOM 796 C CA . LEU A 1 106 ? -1.352 -20.047 -2.834 1 95.06 106 LEU A CA 1
ATOM 797 C C . LEU A 1 106 ? -2.869 -20.203 -2.828 1 95.06 106 LEU A C 1
ATOM 799 O O . LEU A 1 106 ? -3.49 -20.312 -3.887 1 95.06 106 LEU A O 1
ATOM 803 N N . THR A 1 107 ? -3.451 -20.203 -1.707 1 91.62 107 THR A N 1
ATOM 804 C CA . THR A 1 107 ? -4.902 -20.203 -1.562 1 91.62 107 THR A CA 1
ATOM 805 C C . THR A 1 107 ? -5.445 -18.781 -1.43 1 91.62 107 THR A C 1
ATOM 807 O O . THR A 1 107 ? -5.07 -18.062 -0.509 1 91.62 107 THR A O 1
ATOM 810 N N . PRO A 1 108 ? -6.293 -18.391 -2.275 1 91.19 108 PRO A N 1
ATOM 811 C CA . PRO A 1 108 ? -6.855 -17.047 -2.162 1 91.19 108 PRO A CA 1
ATOM 812 C C . PRO A 1 108 ? -7.668 -16.844 -0.883 1 91.19 108 PRO A C 1
ATOM 814 O O . PRO A 1 108 ? -8.32 -17.781 -0.413 1 91.19 108 PRO A O 1
ATOM 817 N N . TRP A 1 109 ? -7.637 -15.594 -0.348 1 87.62 109 TRP A N 1
ATOM 818 C CA . TRP A 1 109 ? -8.438 -15.242 0.821 1 87.62 109 TRP A CA 1
ATOM 819 C C . TRP A 1 109 ? -9.93 -15.258 0.486 1 87.62 109 TRP A C 1
ATOM 821 O O . TRP A 1 109 ? -10.742 -15.734 1.279 1 87.62 109 TRP A O 1
ATOM 831 N N . ILE A 1 110 ? -10.172 -14.609 -0.637 1 84.88 110 ILE A N 1
ATOM 832 C CA . ILE A 1 110 ? -11.57 -14.383 -0.966 1 84.88 110 ILE A CA 1
ATOM 833 C C . ILE A 1 110 ? -12.07 -15.5 -1.888 1 84.88 110 ILE A C 1
ATOM 835 O O . ILE A 1 110 ? -11.312 -16 -2.729 1 84.88 110 ILE A O 1
ATOM 839 N N . GLY A 1 111 ? -13.227 -15.82 -1.613 1 77.5 111 GLY A N 1
ATOM 840 C CA . GLY A 1 111 ? -13.859 -16.812 -2.461 1 77.5 111 GLY A CA 1
ATOM 841 C C . GLY A 1 111 ? -14.016 -16.359 -3.898 1 77.5 111 GLY A C 1
ATOM 842 O O . GLY A 1 111 ? -13.633 -15.25 -4.25 1 77.5 111 GLY A O 1
ATOM 843 N N . GLY A 1 112 ? -14.453 -17.219 -4.75 1 75 112 GLY A N 1
ATOM 844 C CA . GLY A 1 112 ? -14.648 -16.969 -6.168 1 75 112 GLY A CA 1
ATOM 845 C C . GLY A 1 112 ? -13.555 -17.562 -7.039 1 75 112 GLY A C 1
ATOM 846 O O . GLY A 1 112 ? -12.555 -18.078 -6.527 1 75 112 GLY A O 1
ATOM 847 N N . GLU A 1 113 ? -13.898 -17.5 -8.258 1 82.06 113 GLU A N 1
ATOM 848 C CA . GLU A 1 113 ? -12.93 -18.078 -9.188 1 82.06 113 GLU A CA 1
ATOM 849 C C . GLU A 1 113 ? -11.742 -17.141 -9.398 1 82.06 113 GLU A C 1
ATOM 851 O O . GLU A 1 113 ? -11.914 -16.016 -9.867 1 82.06 113 GLU A O 1
ATOM 856 N N . MET A 1 114 ? -10.719 -17.344 -8.734 1 91.06 114 MET A N 1
ATOM 857 C CA . MET A 1 114 ? -9.43 -16.703 -8.969 1 91.06 114 MET A CA 1
ATOM 858 C C . MET A 1 114 ? -8.633 -17.438 -10.031 1 91.06 114 MET A C 1
ATOM 860 O O . MET A 1 114 ? -7.586 -18.031 -9.734 1 91.06 114 MET A O 1
ATOM 864 N N . ALA A 1 115 ? -9.062 -17.25 -11.242 1 92.31 115 ALA A N 1
ATOM 865 C CA . ALA A 1 115 ? -8.664 -18.125 -12.344 1 92.31 115 ALA A CA 1
ATOM 866 C C . ALA A 1 115 ? -7.277 -17.75 -12.859 1 92.31 115 ALA A C 1
ATOM 868 O O . ALA A 1 115 ? -6.645 -18.531 -13.57 1 92.31 115 ALA A O 1
ATOM 869 N N . HIS A 1 116 ? -6.84 -16.594 -12.531 1 96.44 116 HIS A N 1
ATOM 870 C CA . HIS A 1 116 ? -5.613 -16.109 -13.156 1 96.44 116 HIS A CA 1
ATOM 871 C C . HIS A 1 116 ? -4.473 -16.031 -12.141 1 96.44 116 HIS A C 1
ATOM 873 O O . HIS A 1 116 ? -4.703 -15.75 -10.961 1 96.44 116 HIS A O 1
ATOM 879 N N . THR A 1 117 ? -3.359 -16.375 -12.625 1 97.81 117 THR A N 1
ATOM 880 C CA . THR A 1 117 ? -2.129 -16.266 -11.852 1 97.81 117 THR A CA 1
ATOM 881 C C . THR A 1 117 ? -1.209 -15.203 -12.461 1 97.81 117 THR A C 1
ATOM 883 O O . THR A 1 117 ? -1.023 -15.156 -13.68 1 97.81 117 THR A O 1
ATOM 886 N N . VAL A 1 118 ? -0.717 -14.312 -11.633 1 98.5 118 VAL A N 1
ATOM 887 C CA . VAL A 1 118 ? 0.194 -13.25 -12.062 1 98.5 118 VAL A CA 1
ATOM 888 C C . VAL A 1 118 ? 1.515 -13.375 -11.305 1 98.5 118 VAL A C 1
ATOM 890 O O . VAL A 1 118 ? 1.524 -13.617 -10.094 1 98.5 118 VAL A O 1
ATOM 893 N N . SER A 1 119 ? 2.602 -13.289 -12.016 1 98.75 119 SER A N 1
ATOM 894 C CA . SER A 1 119 ? 3.93 -13.234 -11.422 1 98.75 119 SER A CA 1
ATOM 895 C C . SER A 1 119 ? 4.527 -11.836 -11.539 1 98.75 119 SER A C 1
ATOM 897 O O . SER A 1 119 ? 4.262 -11.117 -12.508 1 98.75 119 SER A O 1
ATOM 899 N N . ILE A 1 120 ? 5.262 -11.422 -10.578 1 98.81 120 ILE A N 1
ATOM 900 C CA . ILE A 1 120 ? 5.961 -10.141 -10.555 1 98.81 120 ILE A CA 1
ATOM 901 C C . ILE A 1 120 ? 7.457 -10.375 -10.375 1 98.81 120 ILE A C 1
ATOM 903 O O . ILE A 1 120 ? 7.879 -11.07 -9.445 1 98.81 120 ILE A O 1
ATOM 907 N N . SER A 1 121 ? 8.258 -9.844 -11.25 1 98.81 121 SER A N 1
ATOM 908 C CA . SER A 1 121 ? 9.711 -9.984 -11.148 1 98.81 121 SER A CA 1
ATOM 909 C C . SER A 1 121 ? 10.266 -9.141 -10 1 98.81 121 SER A C 1
ATOM 911 O O . SER A 1 121 ? 9.625 -8.188 -9.562 1 98.81 121 SER A O 1
ATOM 913 N N . LEU A 1 122 ? 11.406 -9.5 -9.516 1 98.69 122 LEU A N 1
ATOM 914 C CA . LEU A 1 122 ? 12.039 -8.836 -8.375 1 98.69 122 LEU A CA 1
ATOM 915 C C . LEU A 1 122 ? 13.125 -7.875 -8.844 1 98.69 122 LEU A C 1
ATOM 917 O O . LEU A 1 122 ? 14.266 -7.957 -8.383 1 98.69 122 LEU A O 1
ATOM 921 N N . ASP A 1 123 ? 12.773 -6.973 -9.641 1 98.38 123 ASP A N 1
ATOM 922 C CA . ASP A 1 123 ? 13.758 -6.137 -10.328 1 98.38 123 ASP A CA 1
ATOM 923 C C . ASP A 1 123 ? 14.422 -5.164 -9.367 1 98.38 123 ASP A C 1
ATOM 925 O O . ASP A 1 123 ? 15.648 -4.996 -9.391 1 98.38 123 ASP A O 1
ATOM 929 N N . LEU A 1 124 ? 13.766 -4.41 -8.586 1 98.12 124 LEU A N 1
ATOM 930 C CA . LEU A 1 124 ? 14.258 -3.531 -7.527 1 98.12 124 LEU A CA 1
ATOM 931 C C . LEU A 1 124 ? 13.664 -3.918 -6.18 1 98.12 124 LEU A C 1
ATOM 933 O O . LEU A 1 124 ? 12.438 -3.988 -6.035 1 98.12 124 LEU A O 1
ATOM 937 N N . VAL A 1 125 ? 14.508 -4.262 -5.219 1 98.5 125 VAL A N 1
ATOM 938 C CA . VAL A 1 125 ? 14.086 -4.645 -3.873 1 98.5 125 VAL A CA 1
ATOM 939 C C . VAL A 1 125 ? 14.656 -3.656 -2.855 1 98.5 125 VAL A C 1
ATOM 941 O O . VAL A 1 125 ? 15.875 -3.5 -2.744 1 98.5 125 VAL A O 1
ATOM 944 N N . THR A 1 126 ? 13.758 -2.99 -2.229 1 97.75 126 THR A N 1
ATOM 945 C CA . THR A 1 126 ? 14.133 -2.072 -1.158 1 97.75 126 THR A CA 1
ATOM 946 C C . THR A 1 126 ? 13.453 -2.461 0.151 1 97.75 126 THR A C 1
ATOM 948 O O . THR A 1 126 ? 12.312 -2.934 0.149 1 97.75 126 THR A O 1
ATOM 951 N N . GLY A 1 127 ? 14.195 -2.402 1.237 1 97.75 127 GLY A N 1
ATOM 952 C CA . GLY A 1 127 ? 13.656 -2.688 2.555 1 97.75 127 GLY A CA 1
ATOM 953 C C . GLY A 1 127 ? 14.219 -1.788 3.641 1 97.75 127 GLY A C 1
ATOM 954 O O . GLY A 1 127 ? 15.359 -1.343 3.553 1 97.75 127 GLY A O 1
ATOM 955 N N . TYR A 1 128 ? 13.359 -1.556 4.68 1 97 128 TYR A N 1
ATOM 956 C CA . TYR A 1 128 ? 13.828 -0.806 5.84 1 97 128 TYR A CA 1
ATOM 957 C C . TYR A 1 128 ? 13.305 -1.42 7.133 1 97 128 TYR A C 1
ATOM 959 O O . TYR A 1 128 ? 12.211 -1.992 7.156 1 97 128 TYR A O 1
ATOM 967 N N . ARG A 1 129 ? 14.133 -1.248 8.117 1 97.06 129 ARG A N 1
ATOM 968 C CA . ARG A 1 129 ? 13.742 -1.524 9.492 1 97.06 129 ARG A CA 1
ATOM 969 C C . ARG A 1 129 ? 13.609 -0.233 10.297 1 97.06 129 ARG A C 1
ATOM 971 O O . ARG A 1 129 ? 14.43 0.677 10.156 1 97.06 129 ARG A O 1
ATOM 978 N N . ILE A 1 130 ? 12.5 -0.183 11 1 94.62 130 ILE A N 1
ATOM 979 C CA . ILE A 1 130 ? 12.289 0.932 11.914 1 94.62 130 ILE A CA 1
ATOM 980 C C . ILE A 1 130 ? 12.523 0.471 13.352 1 94.62 130 ILE A C 1
ATOM 982 O O . ILE A 1 130 ? 11.891 -0.481 13.812 1 94.62 130 ILE A O 1
ATOM 986 N N . ARG A 1 131 ? 13.422 1.097 13.992 1 93 131 ARG A N 1
ATOM 987 C CA . ARG A 1 131 ? 13.75 0.729 15.367 1 93 131 ARG A CA 1
ATOM 988 C C . ARG A 1 131 ? 13.945 1.968 16.234 1 93 131 ARG A C 1
ATOM 990 O O . ARG A 1 131 ? 14.18 3.062 15.711 1 93 131 ARG A O 1
ATOM 997 N N . THR A 1 132 ? 13.625 1.774 17.531 1 86.44 132 THR A N 1
ATOM 998 C CA . THR A 1 132 ? 13.969 2.836 18.484 1 86.44 132 THR A CA 1
ATOM 999 C C . THR A 1 132 ? 15.43 2.734 18.891 1 86.44 132 THR A C 1
ATOM 1001 O O . THR A 1 132 ? 15.961 1.634 19.078 1 86.44 132 THR A O 1
ATOM 1004 N N . GLU A 1 133 ? 16.219 3.812 18.609 1 71.5 133 GLU A N 1
ATOM 1005 C CA . GLU A 1 133 ? 17.594 3.756 19.047 1 71.5 133 GLU A CA 1
ATOM 1006 C C . GLU A 1 133 ? 17.688 3.49 20.547 1 71.5 133 GLU A C 1
ATOM 1008 O O . GLU A 1 133 ? 16.953 4.09 21.328 1 71.5 133 GLU A O 1
ATOM 1013 N N . THR A 1 134 ? 17.828 2.281 20.906 1 56 134 THR A N 1
ATOM 1014 C CA . THR A 1 134 ? 18.156 2.078 22.312 1 56 134 THR A CA 1
ATOM 1015 C C . THR A 1 134 ? 19.234 3.074 22.75 1 56 134 THR A C 1
ATOM 1017 O O . THR A 1 134 ? 20.234 3.26 22.078 1 56 134 THR A O 1
ATOM 1020 N N . ALA A 1 135 ? 18.891 3.881 23.766 1 43.88 135 ALA A N 1
ATOM 1021 C CA . ALA A 1 135 ? 19.891 4.715 24.422 1 43.88 135 ALA A CA 1
ATOM 1022 C C . ALA A 1 135 ? 21.141 3.906 24.766 1 43.88 135 ALA A C 1
ATOM 1024 O O . ALA A 1 135 ? 21.047 2.713 25.062 1 43.88 135 ALA A O 1
ATOM 1025 N N . MET B 1 1 ? -15.906 -21.797 5.285 1 76.81 1 MET B N 1
ATOM 1026 C CA . MET B 1 1 ? -16.25 -21.156 4.023 1 76.81 1 MET B CA 1
ATOM 1027 C C . MET B 1 1 ? -15.273 -20.031 3.693 1 76.81 1 MET B C 1
ATOM 1029 O O . MET B 1 1 ? -14.703 -19.422 4.594 1 76.81 1 MET B O 1
ATOM 1033 N N . ALA B 1 2 ? -15.109 -19.812 2.367 1 81.44 2 ALA B N 1
ATOM 1034 C CA . ALA B 1 2 ? -14.18 -18.766 1.953 1 81.44 2 ALA B CA 1
ATOM 1035 C C . ALA B 1 2 ? -14.742 -17.375 2.281 1 81.44 2 ALA B C 1
ATOM 1037 O O . ALA B 1 2 ? -15.945 -17.156 2.176 1 81.44 2 ALA B O 1
ATOM 1038 N N . PRO B 1 3 ? -13.961 -16.547 2.688 1 88.31 3 PRO B N 1
ATOM 1039 C CA . PRO B 1 3 ? -14.422 -15.188 3.006 1 88.31 3 PRO B CA 1
ATOM 1040 C C . PRO B 1 3 ? -15.039 -14.477 1.803 1 88.31 3 PRO B C 1
ATOM 1042 O O . PRO B 1 3 ? -14.742 -14.828 0.657 1 88.31 3 PRO B O 1
ATOM 1045 N N . ILE B 1 4 ? -15.898 -13.578 2.139 1 89.75 4 ILE B N 1
ATOM 1046 C CA . ILE B 1 4 ? -16.484 -12.727 1.11 1 89.75 4 ILE B CA 1
ATOM 1047 C C . ILE B 1 4 ? -16.141 -11.266 1.392 1 89.75 4 ILE B C 1
ATOM 1049 O O . ILE B 1 4 ? -15.742 -10.922 2.508 1 89.75 4 ILE B O 1
ATOM 1053 N N . THR B 1 5 ? -16.312 -10.43 0.37 1 92.94 5 THR B N 1
ATOM 1054 C CA . THR B 1 5 ? -16.078 -9 0.523 1 92.94 5 THR B CA 1
ATOM 1055 C C . THR B 1 5 ? -17.391 -8.227 0.421 1 92.94 5 THR B C 1
ATOM 1057 O O . THR B 1 5 ? -18.25 -8.562 -0.383 1 92.94 5 THR B O 1
ATOM 1060 N N . GLU B 1 6 ? -17.5 -7.262 1.262 1 95.56 6 GLU B N 1
ATOM 1061 C CA . GLU B 1 6 ? -18.641 -6.363 1.246 1 95.56 6 GLU B CA 1
ATOM 1062 C C . GLU B 1 6 ? -18.203 -4.902 1.166 1 95.56 6 GLU B C 1
ATOM 1064 O O . GLU B 1 6 ? -17.344 -4.465 1.937 1 95.56 6 GLU B O 1
ATOM 1069 N N . PRO B 1 7 ? -18.859 -4.23 0.19 1 97.31 7 PRO B N 1
ATOM 1070 C CA . PRO B 1 7 ? -18.5 -2.812 0.111 1 97.31 7 PRO B CA 1
ATOM 1071 C C . PRO B 1 7 ? -18.875 -2.035 1.371 1 97.31 7 PRO B C 1
ATOM 1073 O O . PRO B 1 7 ? -19.906 -2.316 1.989 1 97.31 7 PRO B O 1
ATOM 1076 N N . LEU B 1 8 ? -18.047 -1.121 1.725 1 98.31 8 LEU B N 1
ATOM 1077 C CA . LEU B 1 8 ? -18.328 -0.225 2.844 1 98.31 8 LEU B CA 1
ATOM 1078 C C . LEU B 1 8 ? -18.891 1.103 2.352 1 98.31 8 LEU B C 1
ATOM 1080 O O . LEU B 1 8 ? -18.391 1.674 1.379 1 98.31 8 LEU B O 1
ATOM 1084 N N . PRO B 1 9 ? -19.938 1.592 3.049 1 98.19 9 PRO B N 1
ATOM 1085 C CA . PRO B 1 9 ? -20.328 2.969 2.752 1 98.19 9 PRO B CA 1
ATOM 1086 C C . PRO B 1 9 ? -19.219 3.977 3.018 1 98.19 9 PRO B C 1
ATOM 1088 O O . PRO B 1 9 ? -18.391 3.773 3.918 1 98.19 9 PRO B O 1
ATOM 1091 N N . ARG B 1 10 ? -19.297 5.066 2.268 1 98.06 10 ARG B N 1
ATOM 1092 C CA . ARG B 1 10 ? -18.25 6.086 2.334 1 98.06 10 ARG B CA 1
ATOM 1093 C C . ARG B 1 10 ? -18 6.52 3.775 1 98.06 10 ARG B C 1
ATOM 1095 O O . ARG B 1 10 ? -16.859 6.602 4.215 1 98.06 10 ARG B O 1
ATOM 1102 N N . GLN B 1 11 ? -19.031 6.773 4.543 1 97.75 11 GLN B N 1
ATOM 1103 C CA . GLN B 1 11 ? -18.891 7.273 5.906 1 97.75 11 GLN B CA 1
ATOM 1104 C C . GLN B 1 11 ? -18.203 6.246 6.801 1 97.75 11 GLN B C 1
ATOM 1106 O O . GLN B 1 11 ? -17.359 6.598 7.617 1 97.75 11 GLN B O 1
ATOM 1111 N N . GLU B 1 12 ? -18.578 5.027 6.66 1 98.38 12 GLU B N 1
ATOM 1112 C CA . GLU B 1 12 ? -17.953 3.967 7.434 1 98.38 12 GLU B CA 1
ATOM 1113 C C . GLU B 1 12 ? -16.484 3.789 7.031 1 98.38 12 GLU B C 1
ATOM 1115 O O . GLU B 1 12 ? -15.625 3.6 7.891 1 98.38 12 GLU B O 1
ATOM 1120 N N . ALA B 1 13 ? -16.234 3.844 5.703 1 98.69 13 ALA B N 1
ATOM 1121 C CA . ALA B 1 13 ? -14.867 3.74 5.203 1 98.69 13 ALA B CA 1
ATOM 1122 C C . ALA B 1 13 ? -13.984 4.832 5.797 1 98.69 13 ALA B C 1
ATOM 1124 O O . ALA B 1 13 ? -12.883 4.555 6.273 1 98.69 13 ALA B O 1
ATOM 1125 N N . LEU B 1 14 ? -14.5 6.016 5.848 1 98.62 14 LEU B N 1
ATOM 1126 C CA . LEU B 1 14 ? -13.727 7.145 6.352 1 98.62 14 LEU B CA 1
ATOM 1127 C C . LEU B 1 14 ? -13.523 7.035 7.859 1 98.62 14 LEU B C 1
ATOM 1129 O O . LEU B 1 14 ? -12.484 7.441 8.383 1 98.62 14 LEU B O 1
ATOM 1133 N N . ALA B 1 15 ? -14.516 6.52 8.586 1 98.5 15 ALA B N 1
ATOM 1134 C CA . ALA B 1 15 ? -14.367 6.309 10.023 1 98.5 15 ALA B CA 1
ATOM 1135 C C . ALA B 1 15 ? -13.258 5.297 10.32 1 98.5 15 ALA B C 1
ATOM 1137 O O . ALA B 1 15 ? -12.469 5.488 11.242 1 98.5 15 ALA B O 1
ATOM 1138 N N . LEU B 1 16 ? -13.234 4.223 9.547 1 98.62 16 LEU B N 1
ATOM 1139 C CA . LEU B 1 16 ? -12.188 3.215 9.703 1 98.62 16 LEU B CA 1
ATOM 1140 C C . LEU B 1 16 ? -10.82 3.799 9.375 1 98.62 16 LEU B C 1
ATOM 1142 O O . LEU B 1 16 ? -9.852 3.566 10.102 1 98.62 16 LEU B O 1
ATOM 1146 N N . LEU B 1 17 ? -10.766 4.578 8.289 1 98.56 17 LEU B N 1
ATOM 1147 C CA . LEU B 1 17 ? -9.516 5.25 7.926 1 98.56 17 LEU B CA 1
ATOM 1148 C C . LEU B 1 17 ? -9.047 6.172 9.047 1 98.56 17 LEU B C 1
ATOM 1150 O O . LEU B 1 17 ? -7.859 6.199 9.375 1 98.56 17 LEU B O 1
ATOM 1154 N N . LYS B 1 18 ? -9.953 6.906 9.586 1 97.94 18 LYS B N 1
ATOM 1155 C CA . LYS B 1 18 ? -9.641 7.828 10.672 1 97.94 18 LYS B CA 1
ATOM 1156 C C . LYS B 1 18 ? -9.055 7.09 11.867 1 97.94 18 LYS B C 1
ATOM 1158 O O . LYS B 1 18 ? -8.164 7.605 12.555 1 97.94 18 LYS B O 1
ATOM 1163 N N . GLY B 1 19 ? -9.5 5.941 12.086 1 97.31 19 GLY B N 1
ATOM 1164 C CA . GLY B 1 19 ? -9.047 5.16 13.227 1 97.31 19 GLY B CA 1
ATOM 1165 C C . GLY B 1 19 ? -7.711 4.477 12.984 1 97.31 19 GLY B C 1
ATOM 1166 O O . GLY B 1 19 ? -7.043 4.062 13.938 1 97.31 19 GLY B O 1
ATOM 1167 N N . ALA B 1 20 ? -7.371 4.34 11.734 1 96.69 20 ALA B N 1
ATOM 1168 C CA . ALA B 1 20 ? -6.094 3.721 11.398 1 96.69 20 ALA B CA 1
ATOM 1169 C C . ALA B 1 20 ? -4.938 4.688 11.641 1 96.69 20 ALA B C 1
ATOM 1171 O O . ALA B 1 20 ? -5.055 5.887 11.375 1 96.69 20 ALA B O 1
ATOM 1172 N N . GLN B 1 21 ? -3.801 4.242 12.172 1 93.69 21 GLN B N 1
ATOM 1173 C CA . GLN B 1 21 ? -2.67 5.113 12.461 1 93.69 21 GLN B CA 1
ATOM 1174 C C . GLN B 1 21 ? -1.687 5.148 11.297 1 93.69 21 GLN B C 1
ATOM 1176 O O . GLN B 1 21 ? -0.979 6.137 11.102 1 93.69 21 GLN B O 1
ATOM 1181 N N . ILE B 1 22 ? -1.634 4.043 10.57 1 96.94 22 ILE B N 1
ATOM 1182 C CA . ILE B 1 22 ? -0.71 3.924 9.453 1 96.94 22 ILE B CA 1
ATOM 1183 C C . ILE B 1 22 ? -1.477 3.523 8.188 1 96.94 22 ILE B C 1
ATOM 1185 O O . ILE B 1 22 ? -2.463 2.785 8.266 1 96.94 22 ILE B O 1
ATOM 1189 N N . GLY B 1 23 ? -1.125 4.066 7.086 1 98 23 GLY B N 1
ATOM 1190 C CA . GLY B 1 23 ? -1.534 3.66 5.75 1 98 23 GLY B CA 1
ATOM 1191 C C . GLY B 1 23 ? -0.377 3.572 4.773 1 98 23 GLY B C 1
ATOM 1192 O O . GLY B 1 23 ? 0.786 3.549 5.18 1 98 23 GLY B O 1
ATOM 1193 N N . ARG B 1 24 ? -0.682 3.412 3.566 1 98.56 24 ARG B N 1
ATOM 1194 C CA . ARG B 1 24 ? 0.3 3.375 2.486 1 98.56 24 ARG B CA 1
ATOM 1195 C C . ARG B 1 24 ? -0.038 4.395 1.404 1 98.56 24 ARG B C 1
ATOM 1197 O O . ARG B 1 24 ? -1.127 4.359 0.829 1 98.56 24 ARG B O 1
ATOM 1204 N N . LEU B 1 25 ? 0.895 5.223 1.215 1 98.75 25 LEU B N 1
ATOM 1205 C CA . LEU B 1 25 ? 0.792 6.254 0.186 1 98.75 25 LEU B CA 1
ATOM 1206 C C . LEU B 1 25 ? 1.347 5.75 -1.144 1 98.75 25 LEU B C 1
ATOM 1208 O O . LEU B 1 25 ? 2.453 5.207 -1.194 1 98.75 25 LEU B O 1
ATOM 1212 N N . VAL B 1 26 ? 0.558 5.918 -2.199 1 98.81 26 VAL B N 1
ATOM 1213 C CA . VAL B 1 26 ? 0.936 5.48 -3.539 1 98.81 26 VAL B CA 1
ATOM 1214 C C . VAL B 1 26 ? 1.009 6.684 -4.473 1 98.81 26 VAL B C 1
ATOM 1216 O O . VAL B 1 26 ? 0.06 7.469 -4.562 1 98.81 26 VAL B O 1
ATOM 1219 N N . PHE B 1 27 ? 2.096 6.828 -5.121 1 98 27 PHE B N 1
ATOM 1220 C CA . PHE B 1 27 ? 2.293 7.91 -6.074 1 98 27 PHE B CA 1
ATOM 1221 C C . PHE B 1 27 ? 3.271 7.496 -7.168 1 98 27 PHE B C 1
ATOM 1223 O O . PHE B 1 27 ? 3.869 6.422 -7.098 1 98 27 PHE B O 1
ATOM 1230 N N . SER B 1 28 ? 3.316 8.25 -8.203 1 96.56 28 SER B N 1
ATOM 1231 C CA . SER B 1 28 ? 4.281 8.023 -9.273 1 96.56 28 SER B CA 1
ATOM 1232 C C . SER B 1 28 ? 5.555 8.828 -9.047 1 96.56 28 SER B C 1
ATOM 1234 O O . SER B 1 28 ? 5.5 10 -8.672 1 96.56 28 SER B O 1
ATOM 1236 N N . HIS B 1 29 ? 6.629 8.125 -9.156 1 94.06 29 HIS B N 1
ATOM 1237 C CA . HIS B 1 29 ? 7.941 8.758 -9.07 1 94.06 29 HIS B CA 1
ATOM 1238 C C . HIS B 1 29 ? 8.859 8.273 -10.188 1 94.06 29 HIS B C 1
ATOM 1240 O O . HIS B 1 29 ? 9.164 7.082 -10.273 1 94.06 29 HIS B O 1
ATOM 1246 N N . GLN B 1 30 ? 9.297 9.234 -11 1 93.31 30 GLN B N 1
ATOM 1247 C CA . GLN B 1 30 ? 10.148 8.922 -12.148 1 93.31 30 GLN B CA 1
ATOM 1248 C C . GLN B 1 30 ? 9.531 7.824 -13.008 1 93.31 30 GLN B C 1
ATOM 1250 O O . GLN B 1 30 ? 10.211 6.855 -13.359 1 93.31 30 GLN B O 1
ATOM 1255 N N . ALA B 1 31 ? 8.258 7.891 -13.242 1 91.44 31 ALA B N 1
ATOM 1256 C CA . ALA B 1 31 ? 7.473 7.043 -14.133 1 91.44 31 ALA B CA 1
ATOM 1257 C C . ALA B 1 31 ? 7.316 5.637 -13.562 1 91.44 31 ALA B C 1
ATOM 1259 O O . ALA B 1 31 ? 6.938 4.707 -14.281 1 91.44 31 ALA B O 1
ATOM 1260 N N . LEU B 1 32 ? 7.641 5.473 -12.305 1 95.12 32 LEU B N 1
ATOM 1261 C CA . LEU B 1 32 ? 7.469 4.199 -11.617 1 95.12 32 LEU B CA 1
ATOM 1262 C C . LEU B 1 32 ? 6.48 4.332 -10.461 1 95.12 32 LEU B C 1
ATOM 1264 O O . LEU B 1 32 ? 6.336 5.414 -9.883 1 95.12 32 LEU B O 1
ATOM 1268 N N . PRO B 1 33 ? 5.742 3.199 -10.188 1 97.44 33 PRO B N 1
ATOM 1269 C CA . PRO B 1 33 ? 4.918 3.254 -8.984 1 97.44 33 PRO B CA 1
ATOM 1270 C C . PRO B 1 33 ? 5.75 3.277 -7.703 1 97.44 33 PRO B C 1
ATOM 1272 O O . PRO B 1 33 ? 6.738 2.545 -7.59 1 97.44 33 PRO B O 1
ATOM 1275 N N . ALA B 1 34 ? 5.461 4.168 -6.84 1 97.06 34 ALA B N 1
ATOM 1276 C CA . ALA B 1 34 ? 6.078 4.25 -5.52 1 97.06 34 ALA B CA 1
ATOM 1277 C C . ALA B 1 34 ? 5.039 4.047 -4.418 1 97.06 34 ALA B C 1
ATOM 1279 O O . ALA B 1 34 ? 3.879 4.441 -4.57 1 97.06 34 ALA B O 1
ATOM 1280 N N . ILE B 1 35 ? 5.422 3.414 -3.371 1 98.38 35 ILE B N 1
ATOM 1281 C CA . ILE B 1 35 ? 4.562 3.172 -2.219 1 98.38 35 ILE B CA 1
ATOM 1282 C C . ILE B 1 35 ? 5.367 3.332 -0.931 1 98.38 35 ILE B C 1
ATOM 1284 O O . ILE B 1 35 ? 6.516 2.893 -0.851 1 98.38 35 ILE B O 1
ATOM 1288 N N . ARG B 1 36 ? 4.754 3.967 0.053 1 95.81 36 ARG B N 1
ATOM 1289 C CA . ARG B 1 36 ? 5.402 4.199 1.34 1 95.81 36 ARG B CA 1
ATOM 1290 C C . ARG B 1 36 ? 4.398 4.102 2.484 1 95.81 36 ARG B C 1
ATOM 1292 O O . ARG B 1 36 ? 3.342 4.738 2.445 1 95.81 36 ARG B O 1
ATOM 1299 N N . PRO B 1 37 ? 4.758 3.307 3.486 1 96.94 37 PRO B N 1
ATOM 1300 C CA . PRO B 1 37 ? 3.975 3.434 4.719 1 96.94 37 PRO B CA 1
ATOM 1301 C C . PRO B 1 37 ? 4.168 4.785 5.402 1 96.94 37 PRO B C 1
ATOM 1303 O O . PRO B 1 37 ? 5.297 5.27 5.512 1 96.94 37 PRO B O 1
ATOM 1306 N N . VAL B 1 38 ? 3.131 5.391 5.805 1 96.5 38 VAL B N 1
ATOM 1307 C CA . VAL B 1 38 ? 3.207 6.672 6.5 1 96.5 38 VAL B CA 1
ATOM 1308 C C . VAL B 1 38 ? 2.08 6.77 7.527 1 96.5 38 VAL B C 1
ATOM 1310 O O . VAL B 1 38 ? 0.991 6.227 7.316 1 96.5 38 VAL B O 1
ATOM 1313 N N . ASN B 1 39 ? 2.375 7.406 8.648 1 96.69 39 ASN B N 1
ATOM 1314 C CA . ASN B 1 39 ? 1.267 7.73 9.539 1 96.69 39 ASN B CA 1
ATOM 1315 C C . ASN B 1 39 ? 0.526 8.984 9.086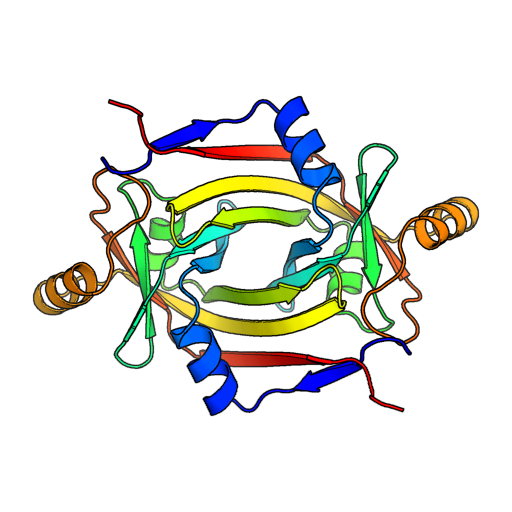 1 96.69 39 ASN B C 1
ATOM 1317 O O . ASN B 1 39 ? 1.085 9.812 8.367 1 96.69 39 ASN B O 1
ATOM 1321 N N . HIS B 1 40 ? -0.678 9.031 9.492 1 98.19 40 HIS B N 1
ATOM 1322 C CA . HIS B 1 40 ? -1.544 10.094 8.992 1 98.19 40 HIS B CA 1
ATOM 1323 C C . HIS B 1 40 ? -2.557 10.523 10.047 1 98.19 40 HIS B C 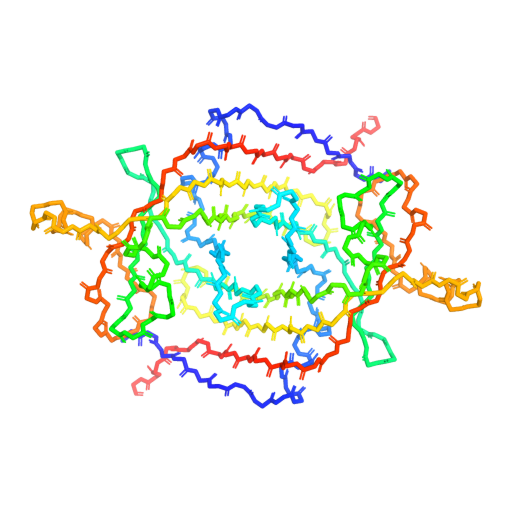1
ATOM 1325 O O . HIS B 1 40 ? -2.713 9.852 11.07 1 98.19 40 HIS B O 1
ATOM 1331 N N . VAL B 1 41 ? -3.221 11.641 9.789 1 98.06 41 VAL B N 1
ATOM 1332 C CA . VAL B 1 41 ? -4.469 12.016 10.445 1 98.06 41 VAL B CA 1
ATOM 1333 C C . VAL B 1 41 ? -5.488 12.469 9.406 1 98.06 41 VAL B C 1
ATOM 1335 O O . VAL B 1 41 ? -5.117 12.961 8.336 1 98.06 41 VAL B O 1
ATOM 1338 N N . LEU B 1 42 ? -6.719 12.148 9.609 1 98.25 42 LEU B N 1
ATOM 1339 C CA . LEU B 1 42 ? -7.816 12.695 8.82 1 98.25 42 LEU B CA 1
ATOM 1340 C C . LEU B 1 42 ? -8.375 13.961 9.477 1 98.25 42 LEU B C 1
ATOM 1342 O O . LEU B 1 42 ? -8.945 13.898 10.562 1 98.25 42 LEU B O 1
ATOM 1346 N N . MET B 1 43 ? -8.156 15.078 8.828 1 97 43 MET B N 1
ATOM 1347 C CA . MET B 1 43 ? -8.57 16.375 9.336 1 97 43 MET B CA 1
ATOM 1348 C C . MET B 1 43 ? -9.023 17.297 8.195 1 97 43 MET B C 1
ATOM 1350 O O . MET B 1 43 ? -8.391 17.328 7.141 1 97 43 MET B O 1
ATOM 1354 N N . ASP B 1 44 ? -10.164 18.078 8.422 1 96.81 44 ASP B N 1
ATOM 1355 C CA . ASP B 1 44 ? -10.664 19.031 7.434 1 96.81 44 ASP B CA 1
ATOM 1356 C C . ASP B 1 44 ? -10.969 18.328 6.109 1 96.81 44 ASP B C 1
ATOM 1358 O O . ASP B 1 44 ? -10.625 18.844 5.039 1 96.81 44 ASP B O 1
ATOM 1362 N N . ASP B 1 45 ? -11.438 17.156 6.168 1 97.19 45 ASP B N 1
ATOM 1363 C CA . ASP B 1 45 ? -11.836 16.344 5.012 1 97.19 45 ASP B CA 1
ATOM 1364 C C . ASP B 1 45 ? -10.648 16.109 4.082 1 97.19 45 ASP B C 1
ATOM 1366 O O . ASP B 1 45 ? -10.766 16.266 2.865 1 97.19 45 ASP B O 1
ATOM 1370 N N . ARG B 1 46 ? -9.539 15.836 4.727 1 98.5 46 ARG B N 1
ATOM 1371 C CA . ARG B 1 46 ? -8.305 15.508 4.02 1 98.5 46 ARG B CA 1
ATOM 1372 C C . ARG B 1 46 ? -7.473 14.5 4.805 1 98.5 46 ARG B C 1
ATOM 1374 O O . ARG B 1 46 ? -7.602 14.398 6.027 1 98.5 46 ARG B O 1
ATOM 1381 N N . ILE B 1 47 ? -6.738 13.773 4.066 1 98.88 47 ILE B N 1
ATOM 1382 C CA . ILE B 1 47 ? -5.66 13.016 4.695 1 98.88 47 ILE B CA 1
ATOM 1383 C C . ILE B 1 47 ? -4.418 13.891 4.824 1 98.88 47 ILE B C 1
ATOM 1385 O O . ILE B 1 47 ? -3.963 14.484 3.84 1 98.88 47 ILE B O 1
ATOM 1389 N N . ILE B 1 48 ? -3.893 13.961 6.023 1 98.69 48 ILE B N 1
ATOM 1390 C CA . ILE B 1 48 ? -2.697 14.758 6.277 1 98.69 48 ILE B CA 1
ATOM 1391 C C . ILE B 1 48 ? -1.517 13.836 6.574 1 98.69 48 ILE B C 1
ATOM 1393 O O . ILE B 1 48 ? -1.621 12.93 7.402 1 98.69 48 ILE B O 1
ATOM 1397 N N . ILE B 1 49 ? -0.372 14.125 5.863 1 98.31 49 ILE B N 1
ATOM 1398 C CA . ILE B 1 49 ? 0.878 13.414 6.117 1 98.31 49 ILE B CA 1
ATOM 1399 C C . ILE B 1 49 ? 2.029 14.414 6.203 1 98.31 49 ILE B C 1
ATOM 1401 O O . ILE B 1 49 ? 1.888 15.57 5.797 1 98.31 49 ILE B O 1
ATOM 1405 N N . ARG B 1 50 ? 3.096 13.898 6.781 1 97.19 50 ARG B N 1
ATOM 1406 C CA . ARG B 1 50 ? 4.301 14.719 6.832 1 97.19 50 ARG B CA 1
ATOM 1407 C C . ARG B 1 50 ? 5.441 14.07 6.055 1 97.19 50 ARG B C 1
ATOM 1409 O O . ARG B 1 50 ? 5.477 12.852 5.902 1 97.19 50 ARG B O 1
ATOM 14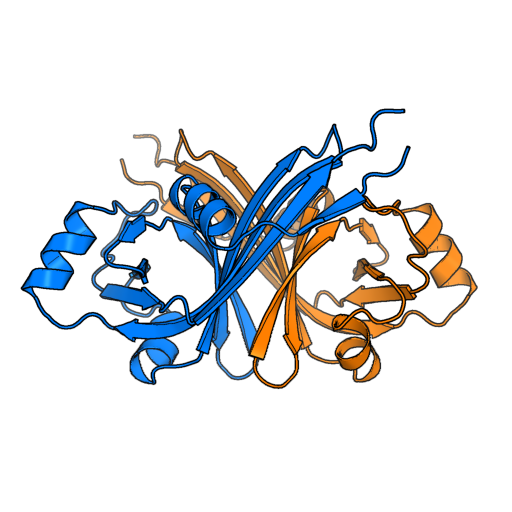16 N N . ALA B 1 51 ? 6.301 14.883 5.535 1 96.12 51 ALA B N 1
ATOM 1417 C CA . ALA B 1 51 ? 7.414 14.398 4.723 1 96.12 51 ALA B CA 1
ATOM 1418 C C . ALA B 1 51 ? 8.688 15.18 5.02 1 96.12 51 ALA B C 1
ATOM 1420 O O . ALA B 1 51 ? 8.641 16.359 5.387 1 96.12 51 ALA B O 1
ATOM 1421 N N . HIS B 1 52 ? 9.797 14.477 4.914 1 94.31 52 HIS B N 1
ATOM 1422 C CA . HIS B 1 52 ? 11.086 15.156 5.031 1 94.31 52 HIS B CA 1
ATOM 1423 C C . HIS B 1 52 ? 11.422 15.914 3.754 1 94.31 52 HIS B C 1
ATOM 1425 O O . HIS B 1 52 ? 10.836 15.664 2.701 1 94.31 52 HIS B O 1
ATOM 1431 N N . THR B 1 53 ? 12.516 16.719 4.055 1 92.75 53 THR B N 1
ATOM 1432 C CA . THR B 1 53 ? 13.031 17.438 2.896 1 92.75 53 THR B CA 1
ATOM 1433 C C . THR B 1 53 ? 13.641 16.469 1.889 1 92.75 53 THR B C 1
ATOM 1435 O O . THR B 1 53 ? 14.414 15.586 2.262 1 92.75 53 THR B O 1
ATOM 1438 N N . GLY B 1 54 ? 13.25 16.328 0.723 1 93.06 54 GLY B N 1
ATOM 1439 C CA . GLY B 1 54 ? 13.781 15.461 -0.309 1 93.06 54 GLY B CA 1
ATOM 1440 C C . GLY B 1 54 ? 12.867 14.289 -0.631 1 93.06 54 GLY B C 1
ATOM 1441 O O . GLY B 1 54 ? 13.188 13.469 -1.499 1 93.06 54 GLY B O 1
ATOM 1442 N N . ALA B 1 55 ? 11.883 14.227 0.209 1 95 55 ALA B N 1
ATOM 1443 C CA . ALA B 1 55 ? 10.945 13.141 -0.048 1 95 55 ALA B CA 1
ATOM 1444 C C . ALA B 1 55 ? 10.469 13.156 -1.499 1 95 55 ALA B C 1
ATOM 1446 O O . ALA B 1 55 ? 10.133 14.211 -2.037 1 95 55 ALA B O 1
ATOM 1447 N N . ALA B 1 56 ? 10.461 11.953 -2.072 1 95.5 56 ALA B N 1
ATOM 1448 C CA . ALA B 1 56 ? 10.039 11.781 -3.459 1 95.5 56 ALA B CA 1
ATOM 1449 C C . ALA B 1 56 ? 8.625 12.32 -3.674 1 95.5 56 ALA B C 1
ATOM 1451 O O . ALA B 1 56 ? 8.297 12.789 -4.766 1 95.5 56 ALA B O 1
ATOM 1452 N N . LEU B 1 57 ? 7.785 12.297 -2.637 1 96.38 57 LEU B N 1
ATOM 1453 C CA . LEU B 1 57 ? 6.387 12.703 -2.713 1 96.38 57 LEU B CA 1
ATOM 1454 C C . LEU B 1 57 ? 6.262 14.203 -2.957 1 96.38 57 LEU B C 1
ATOM 1456 O O . LEU B 1 57 ? 5.215 14.672 -3.408 1 96.38 57 LEU B O 1
ATOM 1460 N N . LEU B 1 58 ? 7.238 15.023 -2.623 1 96.88 58 LEU B N 1
ATOM 1461 C CA . LEU B 1 58 ? 7.098 16.469 -2.662 1 96.88 58 LEU B CA 1
ATOM 1462 C C . LEU B 1 58 ? 6.883 16.953 -4.09 1 96.88 58 LEU B C 1
ATOM 1464 O O . LEU B 1 58 ? 6.094 17.875 -4.328 1 96.88 58 LEU B O 1
ATOM 1468 N N . GLY B 1 59 ? 7.625 16.375 -5.035 1 95.75 59 GLY B N 1
ATOM 1469 C CA . GLY B 1 59 ? 7.395 16.719 -6.426 1 95.75 59 GLY B CA 1
ATOM 1470 C C . GLY B 1 59 ? 5.949 16.547 -6.855 1 95.75 59 GLY B C 1
ATOM 1471 O O . GLY B 1 59 ? 5.281 17.531 -7.207 1 95.75 59 GLY B O 1
ATOM 1472 N N . PRO B 1 60 ? 5.484 15.359 -6.75 1 96 60 PRO B N 1
ATOM 1473 C CA . PRO B 1 60 ? 4.074 15.133 -7.066 1 96 60 PRO B CA 1
ATOM 1474 C C . PRO B 1 60 ? 3.137 16.078 -6.316 1 96 60 PRO B C 1
ATOM 1476 O O . PRO B 1 60 ? 2.145 16.547 -6.879 1 96 60 PRO B O 1
ATOM 1479 N N . ALA B 1 61 ? 3.361 16.312 -5.062 1 96.56 61 ALA B N 1
ATOM 1480 C CA . ALA B 1 61 ? 2.502 17.188 -4.262 1 96.56 61 ALA B CA 1
ATOM 1481 C C . ALA B 1 61 ? 2.51 18.609 -4.801 1 96.56 61 ALA B C 1
ATOM 1483 O O . ALA B 1 61 ? 1.483 19.297 -4.773 1 96.56 61 ALA B O 1
ATOM 1484 N N . ARG B 1 62 ? 3.668 19.062 -5.227 1 95.62 62 ARG B N 1
ATOM 1485 C CA . ARG B 1 62 ? 3.766 20.391 -5.805 1 95.62 62 ARG B CA 1
ATOM 1486 C C . ARG B 1 62 ? 2.936 20.5 -7.078 1 95.62 62 ARG B C 1
ATOM 1488 O O . ARG B 1 62 ? 2.367 21.562 -7.367 1 95.62 62 ARG B O 1
ATOM 1495 N N . ASP B 1 63 ? 2.803 19.438 -7.77 1 95.31 63 ASP B N 1
ATOM 1496 C CA . ASP B 1 63 ? 2.123 19.422 -9.062 1 95.31 63 ASP B CA 1
ATOM 1497 C C . ASP B 1 63 ? 0.639 19.109 -8.898 1 95.31 63 ASP B C 1
ATOM 1499 O O . ASP 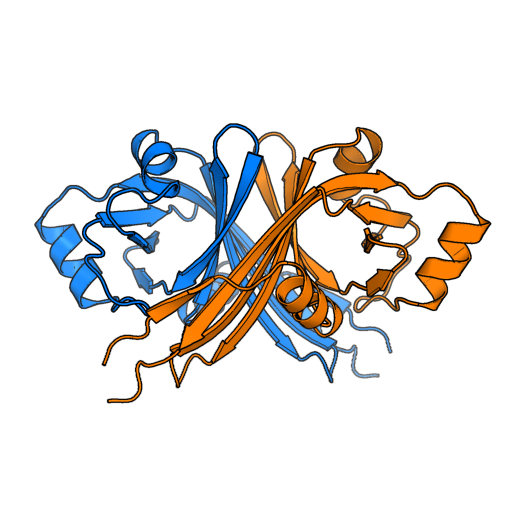B 1 63 ? -0.114 19.109 -9.875 1 95.31 63 ASP B O 1
ATOM 1503 N N . GLY B 1 64 ? 0.237 18.875 -7.734 1 97.38 64 GLY B N 1
ATOM 1504 C CA . GLY B 1 64 ? -1.143 18.469 -7.523 1 97.38 64 GLY B CA 1
ATOM 1505 C C . GLY B 1 64 ? -1.455 17.109 -8.117 1 97.38 64 GLY B C 1
ATOM 1506 O O . GLY B 1 64 ? -2.547 16.891 -8.648 1 97.38 64 GLY B O 1
ATOM 1507 N N . ALA B 1 65 ? -0.46 16.25 -8.109 1 97.56 65 ALA B N 1
ATOM 1508 C CA . ALA B 1 65 ? -0.627 14.93 -8.711 1 97.56 65 ALA B CA 1
ATOM 1509 C C . ALA B 1 65 ? -1.676 14.109 -7.961 1 97.56 65 ALA B C 1
ATOM 1511 O O . ALA B 1 65 ? -1.846 14.273 -6.75 1 97.56 65 ALA B O 1
ATOM 1512 N N . VAL B 1 66 ? -2.369 13.227 -8.75 1 98.31 66 VAL B N 1
ATOM 1513 C CA . VAL B 1 66 ? -3.311 12.305 -8.133 1 98.31 66 VAL B CA 1
ATOM 1514 C C . VAL B 1 66 ? -2.549 11.141 -7.5 1 98.31 66 VAL B C 1
ATOM 1516 O O . VAL B 1 66 ? -1.669 10.547 -8.133 1 98.31 66 VAL B O 1
ATOM 1519 N N . VAL B 1 67 ? -2.859 10.859 -6.234 1 98.69 67 VAL B N 1
ATOM 1520 C CA . VAL B 1 67 ? -2.236 9.773 -5.477 1 98.69 67 VAL B CA 1
ATOM 1521 C C . VAL B 1 67 ? -3.312 8.867 -4.895 1 98.69 67 VAL B C 1
ATOM 1523 O O . VAL B 1 67 ? -4.5 9.195 -4.934 1 98.69 67 VAL B O 1
ATOM 1526 N N . ALA B 1 68 ? -2.955 7.691 -4.473 1 98.88 68 ALA B N 1
ATOM 1527 C CA . ALA B 1 68 ? -3.816 6.789 -3.711 1 98.88 68 ALA B CA 1
ATOM 1528 C C . ALA B 1 68 ? -3.287 6.598 -2.293 1 98.88 68 ALA B C 1
ATOM 1530 O O . ALA B 1 68 ? -2.084 6.715 -2.051 1 98.88 68 ALA B O 1
ATOM 1531 N N . TYR B 1 69 ? -4.109 6.445 -1.357 1 98.94 69 TYR B N 1
ATOM 1532 C CA . TYR B 1 69 ? -3.809 6.16 0.042 1 98.94 69 TYR B CA 1
ATOM 1533 C C . TYR B 1 69 ? -4.613 4.965 0.541 1 98.94 69 TYR B C 1
ATOM 1535 O O . TYR B 1 69 ? -5.844 4.961 0.457 1 98.94 69 TYR B O 1
ATOM 1543 N N . GLU B 1 70 ? -3.984 3.951 0.986 1 98.88 70 GLU B N 1
ATOM 1544 C CA . GLU B 1 70 ? -4.629 2.721 1.435 1 98.88 70 GLU B CA 1
ATOM 1545 C C . GLU B 1 70 ? -4.395 2.484 2.924 1 98.88 70 GLU B C 1
ATOM 1547 O O . GLU B 1 70 ? -3.285 2.68 3.422 1 98.88 70 GLU B O 1
ATOM 1552 N N . ALA B 1 71 ? -5.367 2.166 3.664 1 98.69 71 ALA B N 1
ATOM 1553 C CA . ALA B 1 71 ? -5.293 1.682 5.043 1 98.69 71 ALA B CA 1
ATOM 1554 C C . ALA B 1 71 ? -6.086 0.388 5.211 1 98.69 71 ALA B C 1
ATOM 1556 O O . ALA B 1 71 ? -7.094 0.177 4.531 1 98.69 71 ALA B O 1
ATOM 1557 N N . ASP B 1 72 ? -5.586 -0.473 6.094 1 98.19 72 ASP B N 1
ATOM 1558 C CA . ASP B 1 72 ? -6.285 -1.735 6.305 1 98.19 72 ASP B CA 1
ATOM 1559 C C . ASP B 1 72 ? -6 -2.293 7.699 1 98.19 72 ASP B C 1
ATOM 1561 O O . ASP B 1 72 ? -5.117 -1.796 8.406 1 98.19 72 ASP B O 1
ATOM 1565 N N . GLU B 1 73 ? -6.809 -3.1 8.156 1 97.38 73 GLU B N 1
ATOM 1566 C CA . GLU B 1 73 ? -6.609 -4.035 9.258 1 97.38 73 GLU B CA 1
ATOM 1567 C C . GLU B 1 73 ? -7.035 -5.449 8.867 1 97.38 73 GLU B C 1
ATOM 1569 O O . GLU B 1 73 ? -8.234 -5.742 8.805 1 97.38 73 GLU B O 1
ATOM 1574 N N . LEU B 1 74 ? -6.023 -6.273 8.586 1 96.12 74 LEU B N 1
ATOM 1575 C CA . LEU B 1 74 ? -6.27 -7.617 8.07 1 96.12 74 LEU B CA 1
ATOM 1576 C C . LEU B 1 74 ? -5.754 -8.672 9.039 1 96.12 74 LEU B C 1
ATOM 1578 O O . LEU B 1 74 ? -4.637 -8.562 9.547 1 96.12 74 LEU B O 1
ATOM 1582 N N . ASP B 1 75 ? -6.59 -9.57 9.398 1 95.12 75 ASP B N 1
ATOM 1583 C CA . ASP B 1 75 ? -6.242 -10.703 10.25 1 95.12 75 ASP B CA 1
ATOM 1584 C C . ASP B 1 75 ? -5.855 -11.922 9.414 1 95.12 75 ASP B C 1
ATOM 1586 O O . ASP B 1 75 ? -6.723 -12.594 8.852 1 95.12 75 ASP B O 1
ATOM 1590 N N . ASN B 1 76 ? -4.605 -12.195 9.398 1 91.88 76 ASN B N 1
ATOM 1591 C CA . ASN B 1 76 ? -4.086 -13.258 8.547 1 91.88 76 ASN B CA 1
ATOM 1592 C C . ASN B 1 76 ? -4.617 -14.625 8.969 1 91.88 76 ASN B C 1
ATOM 1594 O O . ASN B 1 76 ? -4.82 -15.508 8.125 1 91.88 76 ASN B O 1
ATOM 1598 N N . GLU B 1 77 ? -4.812 -14.797 10.273 1 91.88 77 GLU B N 1
ATOM 1599 C CA . GLU B 1 77 ? -5.277 -16.078 10.773 1 91.88 77 GLU B CA 1
ATOM 1600 C C . GLU B 1 77 ? -6.742 -16.328 10.414 1 91.88 77 GLU B C 1
ATOM 1602 O O . GLU B 1 77 ? -7.102 -17.406 9.938 1 91.88 77 GLU B O 1
ATOM 1607 N N . ARG B 1 78 ? -7.574 -15.32 10.539 1 92.31 78 ARG B N 1
ATOM 1608 C CA . ARG B 1 78 ? -9.008 -15.461 10.305 1 92.31 78 ARG B CA 1
ATOM 1609 C C . ARG B 1 78 ? -9.359 -15.102 8.859 1 92.31 78 ARG B C 1
ATOM 1611 O O . ARG B 1 78 ? -10.461 -15.391 8.398 1 92.31 78 ARG B O 1
ATOM 1618 N N . ARG B 1 79 ? -8.391 -14.516 8.172 1 92.88 79 ARG B N 1
ATOM 1619 C CA . ARG B 1 79 ? -8.617 -14.039 6.812 1 92.88 79 ARG B CA 1
ATOM 1620 C C . ARG B 1 79 ? -9.812 -13.102 6.75 1 92.88 79 ARG B C 1
ATOM 1622 O O . ARG B 1 79 ? -10.695 -13.266 5.902 1 92.88 79 ARG B O 1
ATOM 1629 N N . THR B 1 80 ? -9.891 -12.211 7.734 1 95.19 80 THR B N 1
ATOM 1630 C CA . THR B 1 80 ? -10.922 -11.188 7.836 1 95.19 80 THR B CA 1
ATOM 1631 C C . THR B 1 80 ? -10.297 -9.805 8.016 1 95.19 80 THR B C 1
ATOM 1633 O O . THR B 1 80 ? -9.086 -9.688 8.195 1 95.19 80 THR B O 1
ATOM 1636 N N . GLY B 1 81 ? -11.133 -8.797 7.871 1 96.94 81 GLY B N 1
ATOM 1637 C CA . GLY B 1 81 ? -10.656 -7.441 8.086 1 96.94 81 GLY B CA 1
ATOM 1638 C C . GLY B 1 81 ? -11.336 -6.422 7.191 1 96.94 81 GLY B C 1
ATOM 1639 O O . GLY B 1 81 ? -12.5 -6.586 6.828 1 96.94 81 GLY B O 1
ATOM 1640 N N . TRP B 1 82 ? -10.672 -5.363 7.031 1 98.12 82 TRP B N 1
ATOM 1641 C CA . TRP B 1 82 ? -11.172 -4.309 6.156 1 98.12 82 TRP B CA 1
ATOM 1642 C C . TRP B 1 82 ? -10.023 -3.592 5.453 1 98.12 82 TRP B C 1
ATOM 1644 O O . TRP B 1 82 ? -8.875 -3.664 5.898 1 98.12 82 TRP B O 1
ATOM 1654 N N . SER B 1 83 ? -10.312 -2.998 4.352 1 98.12 83 SER B N 1
ATOM 1655 C CA . SER B 1 83 ? -9.398 -2.098 3.646 1 98.12 83 SER B CA 1
ATOM 1656 C C . SER B 1 83 ? -10.148 -0.897 3.076 1 98.12 83 SER B C 1
ATOM 1658 O O . SER B 1 83 ? -11.297 -1.018 2.656 1 98.12 83 SER B O 1
ATOM 1660 N N . VAL B 1 84 ? -9.539 0.236 3.094 1 98.75 84 VAL B N 1
ATOM 1661 C CA . VAL B 1 84 ? -10.047 1.486 2.541 1 98.75 84 VAL B CA 1
ATOM 1662 C C . VAL B 1 84 ? -9 2.105 1.615 1 98.75 84 VAL B C 1
ATOM 1664 O O . VAL B 1 84 ? -7.812 2.123 1.936 1 98.75 84 VAL B O 1
ATOM 1667 N N . VAL B 1 85 ? -9.422 2.537 0.449 1 98.75 85 VAL B N 1
ATOM 1668 C CA . VAL B 1 85 ? -8.562 3.25 -0.49 1 98.75 85 VAL B CA 1
ATOM 1669 C C . VAL B 1 85 ? -9.164 4.613 -0.814 1 98.75 85 VAL B C 1
ATOM 1671 O O . VAL B 1 85 ? -10.359 4.715 -1.109 1 98.75 85 VAL B O 1
ATOM 1674 N N . VAL B 1 86 ? -8.375 5.586 -0.691 1 98.88 86 VAL B N 1
ATOM 1675 C CA . VAL B 1 86 ? -8.742 6.941 -1.084 1 98.88 86 VAL B CA 1
ATOM 1676 C C . VAL B 1 86 ? -7.859 7.402 -2.242 1 98.88 86 VAL B C 1
ATOM 1678 O O . VAL B 1 86 ? -6.637 7.242 -2.201 1 98.88 86 VAL B O 1
ATOM 1681 N N . THR B 1 87 ? -8.492 7.863 -3.266 1 98.75 87 THR B N 1
ATOM 1682 C CA . THR B 1 87 ? -7.797 8.5 -4.379 1 98.75 87 THR B CA 1
ATOM 1683 C C . THR B 1 87 ? -8.117 9.992 -4.438 1 98.75 87 THR B C 1
ATOM 1685 O O . THR B 1 87 ? -9.273 10.383 -4.297 1 98.75 87 THR B O 1
ATOM 1688 N N . GLY B 1 88 ? -7.059 10.766 -4.488 1 98.69 88 GLY B N 1
ATOM 1689 C CA . GLY B 1 88 ? -7.25 12.203 -4.539 1 98.69 88 GLY B CA 1
ATOM 1690 C C . GLY B 1 88 ? -5.977 12.969 -4.855 1 98.69 88 GLY B C 1
ATOM 1691 O O . GLY B 1 88 ? -4.906 12.367 -4.973 1 98.69 88 GLY B O 1
ATOM 1692 N N . ALA B 1 89 ? -6.086 14.258 -5.004 1 98.75 89 ALA B N 1
ATOM 1693 C CA . ALA B 1 89 ? -4.945 15.117 -5.32 1 98.75 89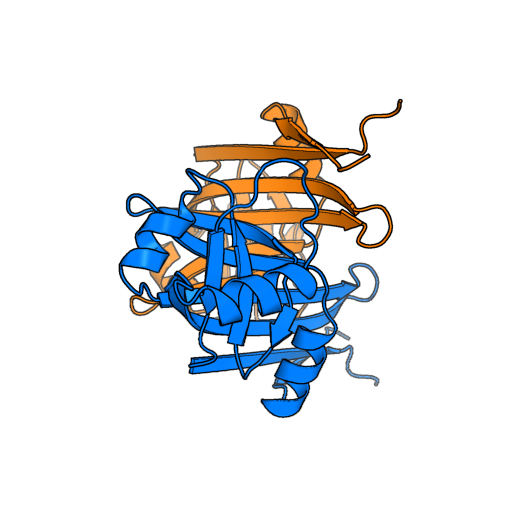 ALA B CA 1
ATOM 1694 C C . ALA B 1 89 ? -4.117 15.414 -4.074 1 98.75 89 ALA B C 1
ATOM 1696 O O . ALA B 1 89 ? -4.668 15.664 -3.002 1 98.75 89 ALA B O 1
ATOM 1697 N N . ALA B 1 90 ? -2.871 15.328 -4.254 1 98.75 90 ALA B N 1
ATOM 1698 C CA . ALA B 1 90 ? -1.947 15.719 -3.191 1 98.75 90 ALA B CA 1
ATOM 1699 C C . ALA B 1 90 ? -1.506 17.172 -3.359 1 98.75 90 ALA B C 1
ATOM 1701 O O . ALA B 1 90 ? -1.212 17.609 -4.473 1 98.75 90 ALA B O 1
ATOM 1702 N N . HIS B 1 91 ? -1.424 17.891 -2.234 1 98.5 91 HIS B N 1
ATOM 1703 C CA . HIS B 1 91 ? -0.985 19.281 -2.256 1 98.5 91 HIS B CA 1
ATOM 1704 C C . HIS B 1 91 ? -0.071 19.594 -1.072 1 98.5 91 HIS B C 1
ATOM 1706 O O . HIS B 1 91 ? -0.313 19.125 0.042 1 98.5 91 HIS B O 1
ATOM 1712 N N . LEU B 1 92 ? 0.93 20.391 -1.374 1 98.19 92 LEU B N 1
ATOM 1713 C CA . LEU B 1 92 ? 1.712 20.938 -0.273 1 98.19 92 LEU B CA 1
ATOM 1714 C C . LEU B 1 92 ? 0.897 21.953 0.517 1 98.19 92 LEU B C 1
ATOM 1716 O O . LEU B 1 92 ? 0.247 22.828 -0.068 1 98.19 92 LEU B O 1
ATOM 1720 N N . VAL B 1 93 ? 0.883 21.781 1.781 1 98 93 VAL B N 1
ATOM 1721 C CA . VAL B 1 93 ? 0.25 22.781 2.639 1 98 93 VAL B CA 1
ATOM 1722 C C . VAL B 1 93 ? 1.211 23.938 2.875 1 98 93 VAL B C 1
ATOM 1724 O O . VAL B 1 93 ? 2.25 23.781 3.52 1 98 93 VAL B O 1
ATOM 1727 N N . THR B 1 94 ? 0.849 25.141 2.426 1 96.75 94 THR B N 1
ATOM 1728 C CA . THR B 1 94 ? 1.792 26.25 2.477 1 96.75 94 THR B CA 1
ATOM 1729 C C . THR B 1 94 ? 1.329 27.312 3.473 1 96.75 94 THR B C 1
ATOM 1731 O O . THR B 1 94 ? 2.127 28.141 3.924 1 96.75 94 THR B O 1
ATOM 1734 N N . ASP B 1 95 ? 0.044 27.266 3.824 1 97.31 95 ASP B N 1
ATOM 1735 C CA . ASP B 1 95 ? -0.456 28.203 4.832 1 97.31 95 ASP B CA 1
ATOM 1736 C C . ASP B 1 95 ? 0.149 27.906 6.203 1 97.31 95 ASP B C 1
ATOM 1738 O O . ASP B 1 95 ? -0.029 26.812 6.742 1 97.31 95 ASP B O 1
ATOM 1742 N N . PRO B 1 96 ? 0.858 28.844 6.766 1 96.75 96 PRO B N 1
ATOM 1743 C CA . PRO B 1 96 ? 1.569 28.594 8.023 1 96.75 96 PRO B CA 1
ATOM 1744 C C . PRO B 1 96 ? 0.633 28.188 9.156 1 96.75 96 PRO B C 1
ATOM 1746 O O . PRO B 1 96 ? 0.996 27.359 10 1 96.75 96 PRO B O 1
ATOM 1749 N N . ALA B 1 97 ? -0.512 28.781 9.18 1 97.38 97 ALA B N 1
ATOM 1750 C CA . ALA B 1 97 ? -1.461 28.453 10.234 1 97.38 97 ALA B CA 1
ATOM 1751 C C . ALA B 1 97 ? -1.938 27 10.102 1 97.38 97 ALA B C 1
ATOM 1753 O O . ALA B 1 97 ? -2.037 26.281 11.094 1 97.38 97 ALA B O 1
ATOM 1754 N N . LEU B 1 98 ? -2.229 26.609 8.906 1 96.94 98 LEU B N 1
ATOM 1755 C CA . LEU B 1 98 ? -2.646 25.234 8.656 1 96.94 98 LEU B CA 1
ATOM 1756 C C . LEU B 1 98 ? -1.503 24.25 8.922 1 96.94 98 LEU B C 1
ATOM 1758 O O . LEU B 1 98 ? -1.715 23.172 9.484 1 96.94 98 LEU B O 1
ATOM 1762 N N . GLN B 1 99 ? -0.355 24.609 8.492 1 96.81 99 GLN B N 1
ATOM 1763 C CA . GLN B 1 99 ? 0.805 23.766 8.758 1 96.81 99 GLN B CA 1
ATOM 1764 C C . GLN B 1 99 ? 0.962 23.5 10.25 1 96.81 99 GLN B C 1
ATOM 1766 O O . GLN B 1 99 ? 1.126 22.344 10.672 1 96.81 99 GLN B O 1
ATOM 1771 N N . SER B 1 100 ? 0.941 24.594 10.992 1 96.56 100 SER B N 1
ATOM 1772 C CA . SER B 1 100 ? 1.092 24.469 12.445 1 96.56 100 SER B CA 1
ATOM 1773 C C . SER B 1 100 ? 0.007 23.578 13.039 1 96.56 100 SER B C 1
ATOM 1775 O O . SER B 1 100 ? 0.292 22.734 13.883 1 96.56 100 SER B O 1
ATOM 1777 N N . ARG B 1 101 ? -1.19 23.781 12.602 1 97.62 101 ARG B N 1
ATOM 1778 C CA . ARG B 1 101 ? -2.322 23 13.086 1 97.62 101 ARG B CA 1
ATOM 1779 C C . ARG B 1 101 ? -2.137 21.531 12.781 1 97.62 101 ARG B C 1
ATOM 1781 O O . ARG B 1 101 ? -2.316 20.672 13.656 1 97.62 101 ARG B O 1
ATOM 1788 N N . TYR B 1 102 ? -1.804 21.172 11.609 1 97.38 102 TYR B N 1
ATOM 1789 C CA . TYR B 1 102 ? -1.651 19.781 11.18 1 97.38 102 TYR B CA 1
ATOM 1790 C C . TYR B 1 102 ? -0.447 19.141 11.852 1 97.38 102 TYR B C 1
ATOM 1792 O O . TYR B 1 102 ? -0.497 17.969 12.227 1 97.38 102 TYR B O 1
ATOM 1800 N N . GLN B 1 103 ? 0.634 19.891 11.945 1 95.06 103 GLN B N 1
ATOM 1801 C CA . GLN B 1 103 ? 1.832 19.344 12.578 1 95.06 103 GLN B CA 1
ATOM 1802 C C . GLN B 1 103 ? 1.58 19.031 14.047 1 95.06 103 GLN B C 1
ATOM 1804 O O . GLN B 1 103 ? 2.143 18.078 14.586 1 95.06 103 GLN B O 1
ATOM 1809 N N . ALA B 1 104 ? 0.768 19.781 14.688 1 96.12 104 ALA B N 1
ATOM 1810 C CA . ALA B 1 104 ? 0.418 19.531 16.078 1 96.12 104 ALA B CA 1
ATOM 1811 C C . ALA B 1 104 ? -0.413 18.266 16.219 1 96.12 104 ALA B C 1
ATOM 1813 O O . ALA B 1 104 ? -0.385 17.609 17.266 1 96.12 104 ALA B O 1
ATOM 1814 N N . ALA B 1 105 ? -1.146 17.906 15.195 1 96.5 105 ALA B N 1
ATOM 1815 C CA . ALA B 1 105 ? -2.082 16.797 15.242 1 96.5 105 ALA B CA 1
ATOM 1816 C C . ALA B 1 105 ? -1.404 15.492 14.828 1 96.5 105 ALA B C 1
ATOM 1818 O O . ALA B 1 105 ? -1.954 14.406 15.023 1 96.5 105 ALA B O 1
ATOM 1819 N N . LEU B 1 106 ? -0.211 15.555 14.227 1 95.12 106 LEU B N 1
ATOM 1820 C CA . LEU B 1 106 ? 0.445 14.383 13.656 1 95.12 106 LEU B CA 1
ATOM 1821 C C . LEU B 1 106 ? 1.923 14.352 14.031 1 95.12 106 LEU B C 1
ATOM 1823 O O . LEU B 1 106 ? 2.701 15.188 13.578 1 95.12 106 LEU B O 1
ATOM 1827 N N . THR B 1 107 ? 2.307 13.438 14.82 1 91.69 107 THR B N 1
ATOM 1828 C CA . THR B 1 107 ? 3.707 13.219 15.164 1 91.69 107 THR B CA 1
ATOM 1829 C C . THR B 1 107 ? 4.328 12.164 14.258 1 91.69 107 THR B C 1
ATOM 1831 O O . THR B 1 107 ? 3.861 11.023 14.203 1 91.69 107 THR B O 1
ATOM 1834 N N . PRO B 1 108 ? 5.336 12.477 13.562 1 91.12 108 PRO B N 1
ATOM 1835 C CA . PRO B 1 108 ? 5.98 11.484 12.703 1 91.12 108 PRO B CA 1
ATOM 1836 C C . PRO B 1 108 ? 6.574 10.32 13.484 1 91.12 108 PRO B C 1
ATOM 1838 O O . PRO B 1 108 ? 7.066 10.508 14.602 1 91.12 108 PRO B O 1
ATOM 1841 N N . TRP B 1 109 ? 6.559 9.125 12.852 1 87.75 109 TRP B N 1
ATOM 1842 C CA . TRP B 1 109 ? 7.176 7.945 13.453 1 87.75 109 TRP B CA 1
ATOM 1843 C C . TRP B 1 109 ? 8.688 8.086 13.508 1 87.75 109 TRP B C 1
ATOM 1845 O O . TRP B 1 109 ? 9.32 7.715 14.5 1 87.75 109 TRP B O 1
ATOM 1855 N N . ILE B 1 110 ? 9.164 8.531 12.359 1 85 110 ILE B N 1
ATOM 1856 C CA . ILE B 1 110 ? 10.617 8.523 12.219 1 85 110 ILE B CA 1
ATOM 1857 C C . ILE B 1 110 ? 11.172 9.898 12.594 1 85 110 ILE B C 1
ATOM 1859 O O . ILE B 1 110 ? 10.539 10.922 12.344 1 85 110 ILE B O 1
ATOM 1863 N N . GLY B 1 111 ? 12.242 9.797 13.219 1 77.69 111 GLY B N 1
ATOM 1864 C CA . GLY B 1 111 ? 12.93 11.031 13.562 1 77.69 111 GLY B CA 1
ATOM 1865 C C . GLY B 1 111 ? 13.367 11.828 12.352 1 77.69 111 GLY B C 1
ATOM 1866 O O . GLY B 1 111 ? 13.156 11.414 11.211 1 77.69 111 GLY B O 1
ATOM 1867 N N . GLY B 1 112 ? 13.852 13.016 12.555 1 75.44 112 GLY B N 1
ATOM 1868 C CA . GLY B 1 112 ? 14.297 13.922 11.516 1 75.44 112 GLY B CA 1
ATOM 1869 C C . GLY B 1 112 ? 13.328 15.055 11.25 1 75.44 112 GLY B C 1
ATOM 1870 O O . GLY B 1 112 ? 12.203 15.055 11.766 1 75.44 112 GLY B O 1
ATOM 1871 N N . GLU B 1 113 ? 13.883 15.922 10.523 1 82.31 113 GLU B N 1
ATOM 1872 C CA . GLU B 1 113 ? 13.039 17.078 10.219 1 82.31 113 GLU B CA 1
ATOM 1873 C C . GLU B 1 113 ? 11.992 16.734 9.156 1 82.31 113 GLU B C 1
ATOM 1875 O O . GLU B 1 113 ? 12.344 16.344 8.047 1 82.31 113 GLU B O 1
ATOM 1880 N N . MET B 1 114 ? 10.836 16.453 9.539 1 91.06 114 MET B N 1
ATOM 1881 C CA . MET B 1 114 ? 9.672 16.312 8.672 1 91.06 114 MET B CA 1
ATOM 1882 C C . MET B 1 114 ? 9.008 17.672 8.438 1 91.06 114 MET B C 1
ATOM 1884 O O . MET B 1 114 ? 7.879 17.891 8.883 1 91.06 114 MET B O 1
ATOM 1888 N N . ALA B 1 115 ? 9.664 18.422 7.602 1 92.31 115 ALA B N 1
ATOM 1889 C CA . ALA B 1 115 ? 9.398 19.859 7.52 1 92.31 115 ALA B CA 1
ATOM 1890 C C . ALA B 1 115 ? 8.156 20.141 6.68 1 92.31 115 ALA B C 1
ATOM 1892 O O . ALA B 1 115 ? 7.594 21.234 6.73 1 92.31 115 ALA B O 1
ATOM 1893 N N . HIS B 1 116 ? 7.754 19.188 5.934 1 96.5 116 HIS B N 1
ATOM 1894 C CA . HIS B 1 116 ? 6.691 19.453 4.969 1 96.5 116 HIS B CA 1
ATOM 1895 C C . HIS B 1 116 ? 5.406 18.734 5.348 1 96.5 116 HIS B C 1
ATOM 1897 O O . HIS B 1 116 ? 5.453 17.625 5.887 1 96.5 116 HIS B O 1
ATOM 1903 N N . THR B 1 117 ? 4.367 19.422 5.129 1 97.88 117 THR B N 1
ATOM 1904 C CA . THR B 1 117 ? 3.037 18.844 5.305 1 97.88 117 THR B CA 1
ATOM 1905 C C . THR B 1 117 ? 2.324 18.719 3.965 1 97.88 117 THR B C 1
ATOM 1907 O O . THR B 1 117 ? 2.35 19.641 3.146 1 97.88 117 THR B O 1
ATOM 1910 N N . VAL B 1 118 ? 1.771 17.547 3.705 1 98.5 118 VAL B N 1
ATOM 1911 C CA . VAL B 1 118 ? 1.034 17.281 2.479 1 98.5 118 VAL B CA 1
ATOM 1912 C C . VAL B 1 118 ? -0.401 16.875 2.814 1 98.5 118 VAL B C 1
ATOM 1914 O O . VAL B 1 118 ? -0.635 16.109 3.75 1 98.5 118 VAL B O 1
ATOM 1917 N N . SER B 1 119 ? -1.335 17.453 2.127 1 98.75 119 SER B N 1
ATOM 1918 C CA . SER B 1 119 ? -2.736 17.062 2.23 1 98.75 119 SER B CA 1
ATOM 1919 C C . SER B 1 119 ? -3.195 16.312 0.984 1 98.75 119 SER B C 1
ATOM 1921 O O . SER B 1 119 ? -2.715 16.578 -0.12 1 98.75 119 SER B O 1
ATOM 1923 N N . ILE B 1 120 ? -4.043 15.383 1.134 1 98.81 120 ILE B N 1
ATOM 1924 C CA . ILE B 1 120 ? -4.633 14.602 0.051 1 98.81 120 ILE B CA 1
ATOM 1925 C C . ILE B 1 120 ? -6.152 14.742 0.085 1 98.81 120 ILE B C 1
ATOM 1927 O O . ILE B 1 120 ? -6.781 14.508 1.121 1 98.81 120 ILE B O 1
ATOM 1931 N N . SER B 1 121 ? -6.758 15.133 -0.988 1 98.81 121 SER B N 1
ATOM 1932 C CA . SER B 1 121 ? -8.211 15.258 -1.06 1 98.81 121 SER B CA 1
ATOM 1933 C C . SER B 1 121 ? -8.883 13.883 -1.087 1 98.81 121 SER B C 1
ATOM 1935 O O . SER B 1 121 ? -8.25 12.891 -1.438 1 98.81 121 SER B O 1
ATOM 1937 N N . LEU B 1 122 ? -10.117 13.836 -0.717 1 98.69 122 LEU B N 1
ATOM 1938 C CA . LEU B 1 122 ? -10.867 12.586 -0.627 1 98.69 122 LEU B CA 1
ATOM 1939 C C . LEU B 1 122 ? -11.789 12.422 -1.833 1 98.69 122 LEU B C 1
ATOM 1941 O O . LEU B 1 122 ? -12.992 12.219 -1.678 1 98.69 122 LEU B O 1
ATOM 1945 N N . ASP B 1 123 ? -11.234 12.414 -2.957 1 98.38 123 ASP B N 1
ATOM 1946 C CA . ASP B 1 123 ? -12.008 12.492 -4.188 1 98.38 123 ASP B CA 1
ATOM 1947 C C . ASP B 1 123 ? -12.758 11.188 -4.453 1 98.38 123 ASP B C 1
ATOM 1949 O O . ASP B 1 123 ? -13.938 11.203 -4.805 1 98.38 123 ASP B O 1
ATOM 1953 N N . LEU B 1 124 ? -12.172 10.062 -4.445 1 98.06 124 LEU B N 1
ATOM 1954 C CA . LEU B 1 124 ? -12.758 8.734 -4.547 1 98.06 124 LEU B CA 1
ATOM 1955 C C . LEU B 1 124 ? -12.43 7.895 -3.314 1 98.06 124 LEU B C 1
ATOM 1957 O O . LEU B 1 124 ? -11.266 7.734 -2.963 1 98.06 124 LEU B O 1
ATOM 1961 N N . VAL B 1 125 ? -13.461 7.441 -2.602 1 98.5 125 VAL B N 1
ATOM 1962 C CA . VAL B 1 125 ? -13.305 6.621 -1.404 1 98.5 125 VAL B CA 1
ATOM 1963 C C . VAL B 1 125 ? -13.953 5.258 -1.624 1 98.5 125 VAL B C 1
ATOM 1965 O O . VAL B 1 125 ? -15.156 5.168 -1.88 1 98.5 125 VAL B O 1
ATOM 1968 N N . THR B 1 126 ? -13.125 4.273 -1.589 1 97.75 126 THR B N 1
ATOM 1969 C CA . THR B 1 126 ? -13.609 2.9 -1.689 1 97.75 126 THR B CA 1
ATOM 1970 C C . THR B 1 126 ? -13.195 2.094 -0.461 1 97.75 126 THR B C 1
ATOM 1972 O O . THR B 1 126 ? -12.117 2.311 0.099 1 97.75 126 THR B O 1
ATOM 1975 N N . GLY B 1 127 ? -14.102 1.28 0.033 1 97.81 127 GLY B N 1
ATOM 1976 C CA . GLY B 1 127 ? -13.82 0.411 1.164 1 97.81 127 GLY B CA 1
ATOM 1977 C C . GLY B 1 127 ? -14.477 -0.951 1.052 1 97.81 127 GLY B C 1
ATOM 1978 O O . GLY B 1 127 ? -15.555 -1.078 0.463 1 97.81 127 GLY B O 1
ATOM 1979 N N . TYR B 1 128 ? -13.789 -1.964 1.657 1 96.94 128 TYR B N 1
ATOM 1980 C CA . TYR B 1 128 ? -14.383 -3.297 1.719 1 96.94 128 TYR B CA 1
ATOM 1981 C C . TYR B 1 128 ? -14.141 -3.938 3.08 1 96.94 128 TYR B C 1
ATOM 1983 O O . TYR B 1 128 ? -13.117 -3.682 3.721 1 96.94 128 TYR B O 1
ATOM 1991 N N . ARG B 1 129 ? -15.109 -4.727 3.418 1 97.06 129 ARG B N 1
ATOM 1992 C CA . ARG B 1 129 ? -14.977 -5.641 4.551 1 97.06 129 ARG B CA 1
ATOM 1993 C C . ARG B 1 129 ? -14.875 -7.086 4.078 1 97.06 129 ARG B C 1
ATOM 1995 O O . ARG B 1 129 ? -15.586 -7.492 3.152 1 97.06 129 ARG B O 1
ATOM 2002 N N . ILE B 1 130 ? -13.906 -7.75 4.652 1 94.75 130 ILE B N 1
ATOM 2003 C CA . ILE B 1 130 ? -13.758 -9.18 4.398 1 94.75 130 ILE B CA 1
ATOM 2004 C C . ILE B 1 130 ? -14.266 -9.969 5.598 1 94.75 130 ILE B C 1
ATOM 2006 O O . ILE B 1 130 ? -13.805 -9.773 6.727 1 94.75 130 ILE B O 1
ATOM 2010 N N . ARG B 1 131 ? -15.211 -10.789 5.359 1 93.06 131 ARG B N 1
ATOM 2011 C CA . ARG B 1 131 ? -15.797 -11.586 6.434 1 93.06 131 ARG B CA 1
ATOM 2012 C C . ARG B 1 131 ? -16.031 -13.023 5.984 1 93.06 131 ARG B C 1
ATOM 2014 O O . ARG B 1 131 ? -16.078 -13.305 4.781 1 93.06 131 ARG B O 1
ATOM 2021 N N . THR B 1 132 ? -15.961 -13.93 6.996 1 86.31 132 THR B N 1
ATOM 2022 C CA . THR B 1 132 ? -16.375 -15.297 6.703 1 86.31 132 THR B CA 1
ATOM 2023 C C . THR B 1 132 ? -17.891 -15.438 6.781 1 86.31 132 THR B C 1
ATOM 2025 O O . THR B 1 132 ? -18.531 -14.836 7.648 1 86.31 132 THR B O 1
ATOM 2028 N N . GLU B 1 133 ? -18.516 -15.836 5.641 1 71.5 133 GLU B N 1
ATOM 2029 C CA . GLU B 1 133 ? -19.969 -16.016 5.707 1 71.5 133 GLU B CA 1
ATOM 2030 C C . GLU B 1 133 ? -20.344 -16.984 6.828 1 71.5 133 GLU B C 1
ATOM 2032 O O . GLU B 1 133 ? -19.703 -18.031 7 1 71.5 133 GLU B O 1
ATOM 2037 N N . THR B 1 134 ? -20.641 -16.453 7.957 1 55.84 134 THR B N 1
ATOM 2038 C CA . THR B 1 134 ? -21.219 -17.359 8.93 1 55.84 134 THR B CA 1
ATOM 2039 C C . THR B 1 134 ? -22.266 -18.266 8.273 1 55.84 134 THR B C 1
ATOM 2041 O O . THR B 1 134 ? -23.141 -17.781 7.555 1 55.84 134 THR B O 1
ATOM 2044 N N . ALA B 1 135 ? -22.047 -19.578 8.344 1 44.12 135 ALA B N 1
ATOM 2045 C CA . ALA B 1 135 ? -23.094 -20.531 7.957 1 44.12 135 ALA B CA 1
ATOM 2046 C C . ALA B 1 135 ? -24.438 -20.156 8.602 1 44.12 135 ALA B C 1
ATOM 2048 O O . ALA B 1 135 ? -24.469 -19.656 9.727 1 44.12 135 ALA B O 1
#

Solvent-accessible surface area (backbone atoms only — not comparable to full-atom values): 14328 Å² total; per-residue (Å²): 119,60,13,43,78,39,81,40,55,60,70,58,28,50,52,52,50,54,69,40,58,52,33,34,41,31,39,69,49,96,92,32,66,40,74,43,79,42,56,49,41,67,55,94,79,22,44,36,38,68,35,41,83,79,43,73,62,52,60,39,18,71,69,46,34,68,27,25,40,36,33,67,53,71,39,79,88,77,46,27,37,37,39,30,41,33,33,22,40,23,32,60,55,75,53,66,68,56,39,52,54,52,53,74,72,43,80,73,61,54,55,71,70,53,79,39,42,37,36,28,41,69,72,42,69,48,24,37,34,33,38,58,63,75,129,118,58,14,43,77,40,80,40,54,60,70,59,29,49,53,52,50,54,69,40,58,53,31,34,41,32,39,70,49,95,93,33,64,40,74,42,79,42,57,51,43,67,55,93,79,20,43,38,38,67,34,42,84,80,42,74,63,52,62,40,18,72,68,48,34,67,28,25,38,35,33,67,53,72,38,80,90,77,46,28,36,36,42,29,40,31,34,21,40,23,32,61,54,75,54,65,68,56,40,53,55,51,53,73,71,44,80,74,61,53,54,72,71,54,79,37,42,36,37,28,42,68,71,42,71,47,23,36,33,33,36,58,65,75,127

InterPro domains:
  IPR012349 FMN-binding split barrel [G3DSA:2.30.110.10] (2-135)
  IPR024747 Pyridoxamine 5'-phosphate oxidase-related [PF12900] (10-115)

pLDDT: mean 94.88, std 7.34, range [43.88, 98.94]

Organism: Streptomyces mobaraensis (NCBI:txid35621)

Secondary structure (DSSP, 8-state):
--EEEEEPPHHHHHHHHHH-SEEEEEEEETTEEEEEEEE-EE-SSEEEEEE-TT-TTHHHHHTT-EEEEEEEEEETTTTEEEEEEEEEEEEE---HHHHHHHHHH---SS-S---EEEEEE-SEEEEEEEEE---/--EEEEEPPHHHHHHHHHH-SEEEEEEEETTEEEEEEEE-EE-SSEEEEEE-TT-TTHHHHHTT-EEEEEEEEEETTTTEEEEEEEEEEEEE---HHHHHHHHHH---SS-S---EEEEEE-SEEEEEEEEE---

Sequence (270 aa):
MAPITEPLPRQEALALLKGAQIGRLVFSHQALPAIRPVNHVLMDDRIIIRAHTGAALLGPARDGAVVAYEADELDNERRTGWSVVVTGAAHLVTDPALQSRYQAALTPWIGGEMAHTVSISLDLVTGYRIRTETAMAPITEPLPRQEALALLKGAQIGRLVFSHQALPAIRPVNHVLMDDRIIIRAHTGAALLGPARDGAVVAYEADELDNERRTGWSVVVTGAAHLVTDPALQSRYQAALTPWIGGEMAHTVSISLDLVTGYRIRTETA

Radius of gyration: 18.36 Å; Cα contacts (8 Å, |Δi|>4): 644; chains: 2; bounding box: 43×55×46 Å